Protein AF-A0A6M8VSQ0-F1 (afdb_monomer)

Secondary structure (DSSP, 8-state):
--------HHHHHHHHHHHHHHHHHHHTTSS------HHHHHHHHHHHTTTTTTGGG---------HHHHHHHHHHHHHHHHHGGGSPPPPP--------S----EEEEES-EE-SSSEEEETTEEEEETTEE-PPPTTTS-TT--PPPS-HHHHHHHHHHHTSSEEEEEEEEE-TTSPEEEEEEETTEEHHHHHHHTTS-EE-SS-----

Structure (mmCIF, N/CA/C/O backbone):
data_AF-A0A6M8VSQ0-F1
#
_entry.id   AF-A0A6M8VSQ0-F1
#
loop_
_atom_site.group_PDB
_atom_site.id
_atom_site.type_symbol
_atom_site.label_atom_id
_atom_site.label_alt_id
_atom_site.label_comp_id
_atom_site.label_asym_id
_atom_site.label_entity_id
_atom_site.label_seq_id
_atom_site.pdbx_PDB_ins_code
_atom_site.Cartn_x
_atom_site.Cartn_y
_atom_site.Cartn_z
_atom_site.occupancy
_atom_site.B_iso_or_equiv
_atom_site.auth_seq_id
_atom_site.auth_comp_id
_atom_site.auth_asym_id
_atom_site.auth_atom_id
_atom_site.pdbx_PDB_model_num
ATOM 1 N N . MET A 1 1 ? 7.710 -20.450 55.121 1.00 41.88 1 MET A N 1
ATOM 2 C CA . MET A 1 1 ? 8.881 -19.552 55.098 1.00 41.88 1 MET A CA 1
ATOM 3 C C . MET A 1 1 ? 9.594 -19.762 53.772 1.00 41.88 1 MET A C 1
ATOM 5 O O . MET A 1 1 ? 10.060 -20.875 53.568 1.00 41.88 1 MET A O 1
ATOM 9 N N . PRO A 1 2 ? 9.596 -18.787 52.850 1.00 43.00 2 PRO A N 1
ATOM 10 C CA . PRO A 1 2 ? 10.487 -18.813 51.696 1.00 43.00 2 PRO A CA 1
ATOM 11 C C . PRO A 1 2 ? 11.688 -17.867 51.866 1.00 43.00 2 PRO A C 1
ATOM 13 O O . PRO A 1 2 ? 11.573 -16.784 52.441 1.00 43.00 2 PRO A O 1
ATOM 16 N N . ASP A 1 3 ? 12.821 -18.344 51.355 1.00 37.81 3 ASP A N 1
ATOM 17 C CA . ASP A 1 3 ? 14.143 -17.723 51.265 1.00 37.81 3 ASP A CA 1
ATOM 18 C C . ASP A 1 3 ? 14.141 -16.333 50.606 1.00 37.81 3 ASP A C 1
ATOM 20 O O . ASP A 1 3 ? 13.570 -16.132 49.535 1.00 37.81 3 ASP A O 1
ATOM 24 N N . PHE A 1 4 ? 14.857 -15.388 51.221 1.00 46.47 4 PHE A N 1
ATOM 25 C CA . PHE A 1 4 ? 15.062 -14.012 50.754 1.00 46.47 4 PHE A CA 1
ATOM 26 C C . PHE A 1 4 ? 16.534 -13.809 50.351 1.00 46.47 4 PHE A C 1
ATOM 28 O O . PHE A 1 4 ? 17.286 -13.104 51.018 1.00 46.47 4 PHE A O 1
ATOM 35 N N . THR A 1 5 ? 16.990 -14.447 49.271 1.00 53.78 5 THR A N 1
ATOM 36 C CA . THR A 1 5 ? 18.359 -14.242 48.750 1.00 53.78 5 THR A CA 1
ATOM 37 C C . THR A 1 5 ? 18.423 -14.182 47.223 1.00 53.78 5 THR A C 1
ATOM 39 O O . THR A 1 5 ? 19.272 -14.800 46.594 1.00 53.78 5 THR A O 1
ATOM 42 N N . VAL A 1 6 ? 17.570 -13.366 46.598 1.00 46.72 6 VAL A N 1
ATOM 43 C CA . VAL A 1 6 ? 17.808 -12.879 45.226 1.00 46.72 6 VAL A CA 1
ATOM 44 C C . VAL A 1 6 ? 17.453 -11.395 45.167 1.00 46.72 6 VAL A C 1
ATOM 46 O O . VAL A 1 6 ? 16.401 -11.002 44.675 1.00 46.72 6 VAL A O 1
ATOM 49 N N . PHE A 1 7 ? 18.318 -10.555 45.741 1.00 43.62 7 PHE A N 1
ATOM 50 C CA . PHE A 1 7 ? 18.263 -9.112 45.512 1.00 43.62 7 PHE A CA 1
ATOM 51 C C . PHE A 1 7 ? 19.014 -8.791 44.215 1.00 43.62 7 PHE A C 1
ATOM 53 O O . PHE A 1 7 ? 20.175 -9.154 44.020 1.00 43.62 7 PHE A O 1
ATOM 60 N N . ASP A 1 8 ? 18.271 -8.170 43.314 1.00 50.16 8 ASP A N 1
ATOM 61 C CA . ASP A 1 8 ? 18.501 -8.042 41.886 1.00 50.16 8 ASP A CA 1
ATOM 62 C C . ASP A 1 8 ? 19.695 -7.127 41.534 1.00 50.16 8 ASP A C 1
ATOM 64 O O . ASP A 1 8 ? 19.748 -5.954 41.918 1.00 50.16 8 ASP A O 1
ATOM 68 N N . LYS A 1 9 ? 20.647 -7.648 40.742 1.00 52.22 9 LYS A N 1
ATOM 69 C CA . LYS A 1 9 ? 21.784 -6.895 40.167 1.00 52.22 9 LYS A CA 1
ATOM 70 C C . LYS A 1 9 ? 21.331 -5.766 39.227 1.00 52.22 9 LYS A C 1
ATOM 72 O O . LYS A 1 9 ? 22.137 -4.898 38.894 1.00 52.22 9 LYS A O 1
ATOM 77 N N . THR A 1 10 ? 20.060 -5.736 38.835 1.00 51.78 10 THR A N 1
ATOM 78 C CA . THR A 1 10 ? 19.487 -4.733 37.930 1.00 51.78 10 THR A CA 1
ATOM 79 C C . THR A 1 10 ? 19.370 -3.351 38.586 1.00 51.78 10 THR A C 1
ATOM 81 O O . THR A 1 10 ? 19.655 -2.345 37.939 1.00 51.78 10 THR A O 1
ATOM 84 N N . ILE A 1 11 ? 19.082 -3.267 39.893 1.00 53.75 11 ILE A N 1
ATOM 85 C CA . ILE A 1 11 ? 18.889 -1.979 40.595 1.00 53.75 11 ILE A CA 1
ATOM 86 C C . ILE A 1 11 ? 20.192 -1.159 40.647 1.00 53.75 11 ILE A C 1
ATOM 88 O O . ILE A 1 11 ? 20.174 0.051 40.412 1.00 53.75 11 ILE A O 1
ATOM 92 N N . LEU A 1 12 ? 21.336 -1.818 40.857 1.00 52.00 12 LEU A N 1
ATOM 93 C CA . LEU A 1 12 ? 22.659 -1.177 40.890 1.00 52.00 12 LEU A CA 1
ATOM 94 C C . LEU A 1 12 ? 23.100 -0.622 39.522 1.00 52.00 12 LEU A C 1
ATOM 96 O O . LEU A 1 12 ? 23.764 0.414 39.473 1.00 52.00 12 LEU A O 1
ATOM 100 N N . VAL A 1 13 ? 22.693 -1.247 38.411 1.00 54.53 13 VAL A N 1
ATOM 101 C CA . VAL A 1 13 ? 23.024 -0.777 37.051 1.00 54.53 13 VAL A CA 1
ATOM 102 C C . VAL A 1 13 ? 22.245 0.495 36.693 1.00 54.53 13 VAL A C 1
ATOM 104 O O . VAL A 1 13 ? 22.798 1.413 36.084 1.00 54.53 13 VAL A O 1
ATOM 107 N N . THR A 1 14 ? 20.991 0.613 37.135 1.00 52.12 14 THR A N 1
ATOM 108 C CA . THR A 1 14 ? 20.162 1.808 36.888 1.00 52.12 14 THR A CA 1
ATOM 109 C C . THR A 1 14 ? 20.676 3.056 37.613 1.00 52.12 14 THR A C 1
ATOM 111 O O . THR A 1 14 ? 20.699 4.138 37.025 1.00 52.12 14 THR A O 1
ATOM 114 N N . ILE A 1 15 ? 21.149 2.921 38.859 1.00 53.53 15 ILE A N 1
ATOM 115 C CA . ILE A 1 15 ? 21.669 4.058 39.644 1.00 53.53 15 ILE A CA 1
ATOM 116 C C . ILE A 1 15 ? 22.999 4.568 39.058 1.00 53.53 15 ILE A C 1
ATOM 118 O O . ILE A 1 15 ? 23.227 5.777 39.004 1.00 53.53 15 ILE A O 1
ATOM 122 N N . ALA A 1 16 ? 23.847 3.675 38.533 1.00 52.66 16 ALA A N 1
ATOM 123 C CA . ALA A 1 16 ? 25.109 4.054 37.894 1.00 52.66 16 ALA A CA 1
ATOM 124 C C . ALA A 1 16 ? 24.916 4.809 36.559 1.00 52.66 16 ALA A C 1
ATOM 126 O O . ALA A 1 16 ? 25.698 5.705 36.237 1.00 52.66 16 ALA A O 1
ATOM 127 N N . SER A 1 17 ? 23.859 4.504 35.795 1.00 54.47 17 SER A N 1
ATOM 128 C CA . SER A 1 17 ? 23.599 5.151 34.497 1.00 54.47 17 SER A CA 1
ATOM 129 C C . SER A 1 17 ? 23.081 6.593 34.636 1.00 54.47 17 SER A C 1
ATOM 131 O O . SER A 1 17 ? 23.438 7.470 33.846 1.00 54.47 17 SER A O 1
ATOM 133 N N . ALA A 1 18 ? 22.315 6.885 35.694 1.00 49.72 18 ALA A N 1
ATOM 134 C CA . ALA A 1 18 ? 21.787 8.228 35.949 1.00 49.72 18 ALA A CA 1
ATOM 135 C C . ALA A 1 18 ? 22.881 9.255 36.318 1.00 49.72 18 ALA A C 1
ATOM 137 O O . ALA A 1 18 ? 22.786 10.424 35.941 1.00 49.72 18 ALA A O 1
ATOM 138 N N . ALA A 1 19 ? 23.956 8.826 36.990 1.00 50.97 19 ALA A N 1
ATOM 139 C CA . ALA A 1 19 ? 25.076 9.700 37.354 1.00 50.97 19 ALA A CA 1
ATOM 140 C C . ALA A 1 19 ? 25.949 10.099 36.144 1.00 50.97 19 ALA A C 1
ATOM 142 O O . ALA A 1 19 ? 26.446 11.226 36.082 1.00 50.97 19 ALA A O 1
ATOM 143 N N . ALA A 1 20 ? 26.094 9.217 35.147 1.00 52.31 20 ALA A N 1
ATOM 144 C CA . ALA A 1 20 ? 26.877 9.493 33.939 1.00 52.31 20 ALA A CA 1
ATOM 145 C C . ALA A 1 20 ? 26.191 10.513 33.008 1.00 52.31 20 ALA A C 1
ATOM 147 O O . ALA A 1 20 ? 26.857 11.370 32.425 1.00 52.31 20 ALA A O 1
ATOM 148 N N . ALA A 1 21 ? 24.857 10.484 32.918 1.00 53.22 21 ALA A N 1
ATOM 149 C CA . ALA A 1 21 ? 24.095 11.440 32.114 1.00 53.22 21 ALA A CA 1
ATOM 150 C C . ALA A 1 21 ? 24.149 12.873 32.685 1.00 53.22 21 ALA A C 1
ATOM 152 O O . ALA A 1 21 ? 24.174 13.841 31.924 1.00 53.22 21 ALA A O 1
ATOM 153 N N . PHE A 1 22 ? 24.237 13.024 34.013 1.00 51.16 22 PHE A N 1
ATOM 154 C CA . PHE A 1 22 ? 24.270 14.337 34.669 1.00 51.16 22 PHE A CA 1
ATOM 155 C C . PHE A 1 22 ? 25.606 15.082 34.472 1.00 51.16 22 PHE A C 1
ATOM 157 O O . PHE A 1 22 ? 25.632 16.311 34.422 1.00 51.16 22 PHE A O 1
ATOM 164 N N . LEU A 1 23 ? 26.714 14.357 34.275 1.00 53.12 23 LEU A N 1
ATOM 165 C CA . LEU A 1 23 ? 28.032 14.950 34.004 1.00 53.12 23 LEU A CA 1
ATOM 166 C C . LEU A 1 23 ? 28.213 15.381 32.538 1.00 53.12 23 LEU A C 1
ATOM 168 O O . LEU A 1 23 ? 28.915 16.356 32.268 1.00 53.12 23 LEU A O 1
ATOM 172 N N . ILE A 1 24 ? 27.533 14.733 31.587 1.00 54.59 24 ILE A N 1
ATOM 173 C CA . ILE A 1 24 ? 27.589 15.105 30.160 1.00 54.59 24 ILE A CA 1
ATOM 174 C C . ILE A 1 24 ? 26.841 16.426 29.903 1.00 54.59 24 ILE A C 1
ATOM 176 O O . ILE A 1 24 ? 27.297 17.250 29.111 1.00 54.59 24 ILE A O 1
ATOM 180 N N . VAL A 1 25 ? 25.749 16.691 30.631 1.00 53.72 25 VAL A N 1
ATOM 181 C CA . VAL A 1 25 ? 24.977 17.945 30.505 1.00 53.72 25 VAL A CA 1
ATOM 182 C C . VAL A 1 25 ? 25.764 19.170 31.000 1.00 53.72 25 VAL A C 1
ATOM 184 O O . VAL A 1 25 ? 25.558 20.271 30.493 1.00 53.72 25 VAL A O 1
ATOM 187 N N . LEU A 1 26 ? 26.720 18.994 31.919 1.00 51.34 26 LEU A N 1
ATOM 188 C CA . LEU A 1 26 ? 27.601 20.074 32.385 1.00 51.34 26 LEU A CA 1
ATOM 189 C C . LEU A 1 26 ? 28.901 20.211 31.560 1.00 51.34 26 LEU A C 1
ATOM 191 O O . LEU A 1 26 ? 29.511 21.278 31.572 1.00 51.34 26 LEU A O 1
ATOM 195 N N . GLY A 1 27 ? 29.323 19.173 30.824 1.00 51.66 27 GLY A N 1
ATOM 196 C CA . GLY A 1 27 ? 30.655 19.095 30.199 1.00 51.66 27 GLY A CA 1
ATOM 197 C C . GLY A 1 27 ? 30.771 19.454 28.708 1.00 51.66 27 GLY A C 1
ATOM 198 O O . GLY A 1 27 ? 31.880 19.692 28.238 1.00 51.66 27 GLY A O 1
ATOM 199 N N . VAL A 1 28 ? 29.680 19.526 27.936 1.00 49.88 28 VAL A N 1
ATOM 200 C CA . VAL A 1 28 ? 29.755 19.689 26.457 1.00 49.88 28 VAL A CA 1
ATOM 201 C C . VAL A 1 28 ? 29.764 21.164 25.995 1.00 49.88 28 VAL A C 1
ATOM 203 O O . VAL A 1 28 ? 29.827 21.469 24.808 1.00 49.88 28 VAL A O 1
ATOM 206 N N . GLY A 1 29 ? 29.795 22.125 26.920 1.00 43.44 29 GLY A N 1
ATOM 207 C CA . GLY A 1 29 ? 29.777 23.560 26.598 1.00 43.44 29 GLY A CA 1
ATOM 208 C C . GLY A 1 29 ? 31.076 24.159 26.033 1.00 43.44 29 GLY A C 1
ATOM 209 O O . GLY A 1 29 ? 31.102 25.360 25.766 1.00 43.44 29 GLY A O 1
ATOM 210 N N . LEU A 1 30 ? 32.158 23.388 25.866 1.00 47.88 30 LEU A N 1
ATOM 211 C CA . LEU A 1 30 ? 33.483 23.964 25.618 1.00 47.88 30 LEU A CA 1
ATOM 212 C C . LEU A 1 30 ? 34.307 23.264 24.533 1.00 47.88 30 LEU A C 1
ATOM 214 O O . LEU A 1 30 ? 35.468 22.959 24.772 1.00 47.88 30 LEU A O 1
ATOM 218 N N . THR A 1 31 ? 33.792 23.054 23.316 1.00 42.41 31 THR A N 1
ATOM 219 C CA . THR A 1 31 ? 34.689 23.030 22.140 1.00 42.41 31 THR A CA 1
ATOM 220 C C . THR A 1 31 ? 33.964 23.259 20.806 1.00 42.41 31 THR A C 1
ATOM 222 O O . THR A 1 31 ? 32.988 22.593 20.488 1.00 42.41 31 THR A O 1
ATOM 225 N N . LEU A 1 32 ? 34.548 24.146 19.987 1.00 42.66 32 LEU A N 1
ATOM 226 C CA . LEU A 1 32 ? 34.392 24.282 18.526 1.00 42.66 32 LEU A CA 1
ATOM 227 C C . LEU A 1 32 ? 33.244 25.154 17.973 1.00 42.66 32 LEU A C 1
ATOM 229 O O . LEU A 1 32 ? 32.435 24.715 17.158 1.00 42.66 32 LEU A O 1
ATOM 233 N N . VAL A 1 33 ? 33.289 26.461 18.261 1.00 44.62 33 VAL A N 1
ATOM 234 C CA . VAL A 1 33 ? 32.737 27.478 17.342 1.00 44.62 33 VAL A CA 1
ATOM 235 C C . VAL A 1 33 ? 33.798 27.822 16.295 1.00 44.62 33 VAL A C 1
ATOM 237 O O . VAL A 1 33 ? 34.833 28.415 16.597 1.00 44.62 33 VAL A O 1
ATOM 240 N N . LYS A 1 34 ? 33.529 27.411 15.051 1.00 49.31 34 LYS A N 1
ATOM 241 C CA . LYS A 1 34 ? 34.319 27.720 13.855 1.00 49.31 34 LYS A CA 1
ATOM 242 C C . LYS A 1 34 ? 34.373 29.232 13.589 1.00 49.31 34 LYS A C 1
ATOM 244 O O . LYS A 1 34 ? 33.396 29.961 13.737 1.00 49.31 34 LYS A O 1
ATOM 249 N N . ASN A 1 35 ? 35.558 29.648 13.159 1.00 51.56 35 ASN A N 1
ATOM 250 C CA . ASN A 1 35 ? 36.016 30.987 12.804 1.00 51.56 35 ASN A CA 1
ATOM 251 C C . ASN A 1 35 ? 35.081 31.701 11.797 1.00 51.56 35 ASN A C 1
ATOM 253 O O . ASN A 1 35 ? 35.061 31.349 10.619 1.00 51.56 35 ASN A O 1
ATOM 257 N N . LYS A 1 36 ? 34.319 32.709 12.248 1.00 53.12 36 LYS A N 1
ATOM 258 C CA . LYS A 1 36 ? 33.548 33.628 11.388 1.00 53.12 36 LYS A CA 1
ATOM 259 C C . LYS A 1 36 ? 34.195 35.014 11.431 1.00 53.12 36 LYS A C 1
ATOM 261 O O . LYS A 1 36 ? 34.500 35.527 12.508 1.00 53.12 36 LYS A O 1
ATOM 266 N N . SER A 1 37 ? 34.441 35.606 10.264 1.00 53.00 37 SER A N 1
ATOM 267 C CA . SER A 1 37 ? 35.209 36.847 10.108 1.00 53.00 37 SER A CA 1
ATOM 268 C C . SER A 1 37 ? 34.602 38.023 10.897 1.00 53.00 37 SER A C 1
ATOM 270 O O . SER A 1 37 ? 33.392 38.263 10.906 1.00 53.00 37 SER A O 1
ATOM 272 N N . ARG A 1 38 ? 35.473 38.783 11.582 1.00 57.72 38 ARG A N 1
ATOM 273 C CA . ARG A 1 38 ? 35.140 39.899 12.500 1.00 57.72 38 ARG A CA 1
ATOM 274 C C . ARG A 1 38 ? 34.268 41.007 11.887 1.00 57.72 38 ARG A C 1
ATOM 276 O O . ARG A 1 38 ? 33.702 41.809 12.631 1.00 57.72 38 ARG A O 1
ATOM 283 N N . THR A 1 39 ? 34.179 41.091 10.565 1.00 52.75 39 THR A N 1
ATOM 284 C CA . THR A 1 39 ? 33.488 42.165 9.843 1.00 52.75 39 THR A CA 1
ATOM 285 C C . THR A 1 39 ? 31.980 41.934 9.718 1.00 52.75 39 THR A C 1
ATOM 287 O O . THR A 1 39 ? 31.221 42.895 9.837 1.00 52.75 39 THR A O 1
ATOM 290 N N . GLU A 1 40 ? 31.506 40.690 9.602 1.00 54.53 40 GLU A N 1
ATOM 291 C CA . GLU A 1 40 ? 30.063 40.400 9.508 1.00 54.53 40 GLU A CA 1
ATOM 292 C C . GLU A 1 40 ? 29.338 40.481 10.861 1.00 54.53 40 GLU A C 1
ATOM 294 O O . GLU A 1 40 ? 28.198 40.946 10.939 1.00 54.53 40 GLU A O 1
ATOM 299 N N . LEU A 1 41 ? 30.022 40.129 11.955 1.00 55.66 41 LEU A N 1
ATOM 300 C CA . LEU A 1 41 ? 29.480 40.216 13.319 1.00 55.66 41 LEU A CA 1
ATOM 301 C C . LEU A 1 41 ? 29.121 41.652 13.735 1.00 55.66 41 LEU A C 1
ATOM 303 O O . LEU A 1 41 ? 28.192 41.855 14.520 1.00 55.66 41 LEU A O 1
ATOM 307 N N . LYS A 1 42 ? 29.812 42.669 13.201 1.00 52.62 42 LYS A N 1
ATOM 308 C CA . LYS A 1 42 ? 29.529 44.071 13.550 1.00 52.62 42 LYS A CA 1
ATOM 309 C C . LYS A 1 42 ? 28.248 44.608 12.902 1.00 52.62 42 LYS A C 1
ATOM 311 O O . LYS A 1 42 ? 27.601 45.456 13.509 1.00 52.62 42 LYS A O 1
ATOM 316 N N . ARG A 1 43 ? 27.837 44.102 11.730 1.00 51.84 43 ARG A N 1
ATOM 317 C CA . ARG A 1 43 ? 26.613 44.557 11.035 1.00 51.84 43 ARG A CA 1
ATOM 318 C C . ARG A 1 43 ? 25.323 43.952 11.600 1.00 51.84 43 ARG A C 1
ATOM 320 O O . ARG A 1 43 ? 24.298 44.623 11.579 1.00 51.84 43 ARG A O 1
ATOM 327 N N . GLN A 1 44 ? 25.355 42.732 12.142 1.00 52.28 44 GLN A N 1
ATOM 328 C CA . GLN A 1 44 ? 24.172 42.120 12.774 1.00 52.28 44 GLN A CA 1
ATOM 329 C C . GLN A 1 44 ? 23.921 42.618 14.208 1.00 52.28 44 GLN A C 1
ATOM 331 O O . GLN A 1 44 ? 22.768 42.718 14.631 1.00 52.28 44 GLN A O 1
ATOM 336 N N . LYS A 1 45 ? 24.971 43.006 14.947 1.00 46.25 45 LYS A N 1
ATOM 337 C CA . LYS A 1 45 ? 24.851 43.460 16.345 1.00 46.25 45 LYS A CA 1
ATOM 338 C C . LYS A 1 45 ? 24.080 44.779 16.506 1.00 46.25 45 LYS A C 1
ATOM 340 O O . LYS A 1 45 ? 23.484 45.007 17.554 1.00 46.25 45 LYS A O 1
ATOM 345 N N . THR A 1 46 ? 24.039 45.632 15.483 1.00 52.97 46 THR A N 1
ATOM 346 C CA . THR A 1 46 ? 23.334 46.925 15.541 1.00 52.97 46 THR A CA 1
ATOM 347 C C . THR A 1 46 ? 21.839 46.835 15.226 1.00 52.97 46 THR A C 1
ATOM 349 O O . THR A 1 46 ? 21.100 47.730 15.628 1.00 52.97 46 THR A O 1
ATOM 352 N N . ARG A 1 47 ? 21.365 45.761 14.573 1.00 49.88 47 ARG A N 1
ATOM 353 C CA . ARG A 1 47 ? 19.945 45.603 14.198 1.00 49.88 47 ARG A CA 1
ATOM 354 C C . ARG A 1 47 ? 19.108 44.845 15.236 1.00 49.88 47 ARG A C 1
ATOM 356 O O . ARG A 1 47 ? 17.954 45.194 15.426 1.00 49.88 47 ARG A O 1
ATOM 363 N N . GLY A 1 48 ? 19.694 43.891 15.965 1.00 44.50 48 GLY A N 1
ATOM 364 C CA . GLY A 1 48 ? 18.977 43.105 16.985 1.00 44.50 48 GLY A CA 1
ATOM 365 C C . GLY A 1 48 ? 18.965 43.701 18.401 1.00 44.50 48 GLY A C 1
ATOM 366 O O . GLY A 1 48 ? 18.242 43.219 19.262 1.00 44.50 48 GLY A O 1
ATOM 367 N N . GLY A 1 49 ? 19.759 44.740 18.690 1.00 46.97 49 GLY A N 1
ATOM 368 C CA . GLY A 1 49 ? 19.964 45.223 20.067 1.00 46.97 49 GLY A CA 1
ATOM 369 C C . GLY A 1 49 ? 18.818 46.041 20.680 1.00 46.97 49 GLY A C 1
ATOM 370 O O . GLY A 1 49 ? 18.760 46.166 21.901 1.00 46.97 49 GLY A O 1
ATOM 371 N N . LYS A 1 50 ? 17.909 46.600 19.869 1.00 47.03 50 LYS A N 1
ATOM 372 C CA . LYS A 1 50 ? 16.807 47.451 20.366 1.00 47.03 50 LYS A CA 1
ATOM 373 C C . LYS A 1 50 ? 15.517 46.678 20.661 1.00 47.03 50 LYS A C 1
ATOM 375 O O . LYS A 1 50 ? 14.731 47.123 21.486 1.00 47.03 50 LYS A O 1
ATOM 380 N N . GLU A 1 51 ? 15.326 45.509 20.053 1.00 49.25 51 GLU A N 1
ATOM 381 C CA . GLU A 1 51 ? 14.082 44.732 20.171 1.00 49.25 51 GLU A CA 1
ATOM 382 C C . GLU A 1 51 ? 14.028 43.899 21.467 1.00 49.25 51 GLU A C 1
ATOM 384 O O . GLU A 1 51 ? 12.987 43.784 22.110 1.00 49.25 51 GLU A O 1
ATOM 389 N N . TRP A 1 52 ? 15.185 43.424 21.945 1.00 38.59 52 TRP A N 1
ATOM 390 C CA . TRP A 1 52 ? 15.293 42.619 23.171 1.00 38.59 52 TRP A CA 1
ATOM 391 C C . TRP A 1 52 ? 15.192 43.409 24.485 1.00 38.59 52 TRP A C 1
ATOM 393 O O . TRP A 1 52 ? 15.027 42.809 25.548 1.00 38.59 52 TRP A O 1
ATOM 403 N N . GLN A 1 53 ? 15.277 44.742 24.447 1.00 53.38 53 GLN A N 1
ATOM 404 C CA . GLN A 1 53 ? 15.167 45.575 25.654 1.00 53.38 53 GLN A CA 1
ATOM 405 C C . GLN A 1 53 ? 13.713 45.656 26.158 1.00 53.38 53 GLN A C 1
ATOM 407 O O . GLN A 1 53 ? 13.486 45.663 27.366 1.00 53.38 53 GLN A O 1
ATOM 412 N N . ASN A 1 54 ? 12.720 45.601 25.262 1.00 50.06 54 ASN A N 1
ATOM 413 C CA . ASN A 1 54 ? 11.304 45.720 25.635 1.00 50.06 54 ASN A CA 1
ATOM 414 C C . ASN A 1 54 ? 10.680 44.399 26.123 1.00 50.06 54 ASN A C 1
ATOM 416 O O . ASN A 1 54 ? 9.698 44.413 26.862 1.00 50.06 54 ASN A O 1
ATOM 420 N N . ALA A 1 55 ? 11.269 43.249 25.778 1.00 50.00 55 ALA A N 1
ATOM 421 C CA . ALA A 1 55 ? 10.758 41.936 26.184 1.00 50.00 55 ALA A CA 1
ATOM 422 C C . ALA A 1 55 ? 11.156 41.529 27.620 1.00 50.00 55 ALA A C 1
ATOM 424 O O . ALA A 1 55 ? 10.576 40.607 28.191 1.00 50.00 55 ALA A O 1
ATOM 425 N N . ARG A 1 56 ? 12.120 42.222 28.244 1.00 45.03 56 ARG A N 1
ATOM 426 C CA . ARG A 1 56 ? 12.621 41.895 29.592 1.00 45.03 56 ARG A CA 1
ATOM 427 C C . ARG A 1 56 ? 11.819 42.497 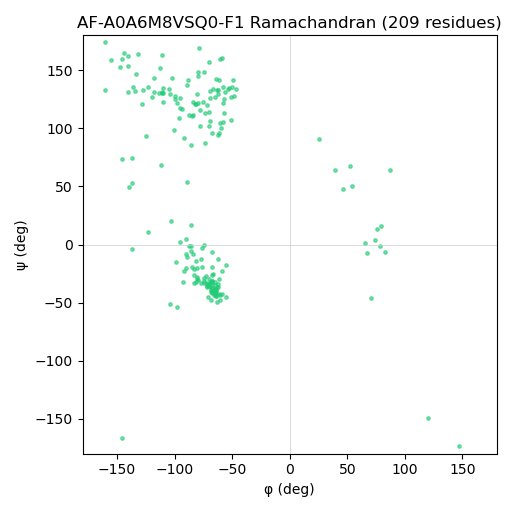30.749 1.00 45.03 56 ARG A C 1
ATOM 429 O O . ARG A 1 56 ? 12.095 42.165 31.897 1.00 45.03 56 ARG A O 1
ATOM 436 N N . GLN A 1 57 ? 10.820 43.339 30.487 1.00 51.03 57 GLN A N 1
ATOM 437 C CA . GLN A 1 57 ? 10.112 44.074 31.546 1.00 51.03 57 GLN A CA 1
ATOM 438 C C . GLN A 1 57 ? 8.910 43.355 32.187 1.00 51.03 57 GLN A C 1
ATOM 440 O O . GLN A 1 57 ? 8.317 43.909 33.109 1.00 51.03 57 GLN A O 1
ATOM 445 N N . LYS A 1 58 ? 8.534 42.135 31.768 1.00 49.88 58 LYS A N 1
ATOM 446 C CA . LYS A 1 58 ? 7.291 41.491 32.257 1.00 49.88 58 LYS A CA 1
ATOM 447 C C . LYS A 1 58 ? 7.416 40.121 32.928 1.00 49.88 58 LYS A C 1
ATOM 449 O O . LYS A 1 58 ? 6.390 39.529 33.247 1.00 49.88 58 LYS A O 1
ATOM 454 N N . ILE A 1 59 ? 8.616 39.643 33.258 1.00 50.84 59 ILE A N 1
ATOM 455 C CA . ILE A 1 59 ? 8.746 38.488 34.161 1.00 50.84 59 ILE A CA 1
ATOM 456 C C . ILE A 1 59 ? 8.878 39.025 35.587 1.00 50.84 59 ILE A C 1
ATOM 458 O O . ILE A 1 59 ? 9.971 39.338 36.055 1.00 50.84 59 ILE A O 1
ATOM 462 N N . ARG A 1 60 ? 7.742 39.161 36.284 1.00 52.66 60 ARG A N 1
ATOM 463 C CA . ARG A 1 60 ? 7.738 39.288 37.747 1.00 52.66 60 ARG A CA 1
ATOM 464 C C . ARG A 1 60 ? 8.324 37.995 38.308 1.00 52.66 60 ARG A C 1
ATOM 466 O O . ARG A 1 60 ? 7.609 37.015 38.479 1.00 52.66 60 ARG A O 1
ATOM 473 N N . PHE A 1 61 ? 9.626 37.987 38.579 1.00 48.06 61 PHE A N 1
ATOM 474 C CA . PHE A 1 61 ? 10.226 36.966 39.426 1.00 48.06 61 PHE A CA 1
ATOM 475 C C . PHE A 1 61 ? 9.497 37.013 40.768 1.00 48.06 61 PHE A C 1
ATOM 477 O O . PHE A 1 61 ? 9.569 38.016 41.485 1.00 48.06 61 PHE A O 1
ATOM 484 N N . PHE A 1 62 ? 8.755 35.953 41.082 1.00 50.19 62 PHE A N 1
ATOM 485 C CA . PHE A 1 62 ? 8.190 35.751 42.407 1.00 50.19 62 PHE A CA 1
ATOM 486 C C . PHE A 1 62 ? 9.379 35.645 43.368 1.00 50.19 62 PHE A C 1
ATOM 488 O O . PHE A 1 62 ? 10.040 34.615 43.472 1.00 50.19 62 PHE A O 1
ATOM 495 N N . ARG A 1 63 ? 9.737 36.764 44.004 1.00 58.94 63 ARG A N 1
ATOM 496 C CA . ARG A 1 63 ? 10.716 36.781 45.089 1.00 58.94 63 ARG A CA 1
ATOM 497 C C . ARG A 1 63 ? 10.073 36.038 46.251 1.00 58.94 63 ARG A C 1
ATOM 499 O O . ARG A 1 63 ? 9.300 36.636 46.994 1.00 58.94 63 ARG A O 1
ATOM 506 N N . PHE A 1 64 ? 10.373 34.751 46.393 1.00 55.62 64 PHE A N 1
ATOM 507 C CA . PHE A 1 64 ? 10.077 34.004 47.610 1.00 55.62 64 PHE A CA 1
ATOM 508 C C . PHE A 1 64 ? 10.832 34.676 48.758 1.00 55.62 64 PHE A C 1
ATOM 510 O O . PHE A 1 64 ? 12.058 34.631 48.821 1.00 55.62 64 PHE A O 1
ATOM 517 N N . LYS A 1 65 ? 10.106 35.415 49.603 1.00 64.06 65 LYS A N 1
ATOM 518 C CA . LYS A 1 65 ? 10.709 36.265 50.641 1.00 64.06 65 LYS A CA 1
ATOM 519 C C . LYS A 1 65 ? 11.122 35.486 51.891 1.00 64.06 65 LYS A C 1
ATOM 521 O O . LYS A 1 65 ? 11.980 35.969 52.615 1.00 64.06 65 LYS A O 1
ATOM 526 N N . ASN A 1 66 ? 10.566 34.293 52.121 1.00 64.19 66 ASN A N 1
ATOM 527 C CA . ASN A 1 66 ? 10.741 33.553 53.371 1.00 64.19 66 ASN A CA 1
ATOM 528 C C . ASN A 1 66 ? 11.061 32.074 53.102 1.00 64.19 66 ASN A C 1
ATOM 530 O O . ASN A 1 66 ?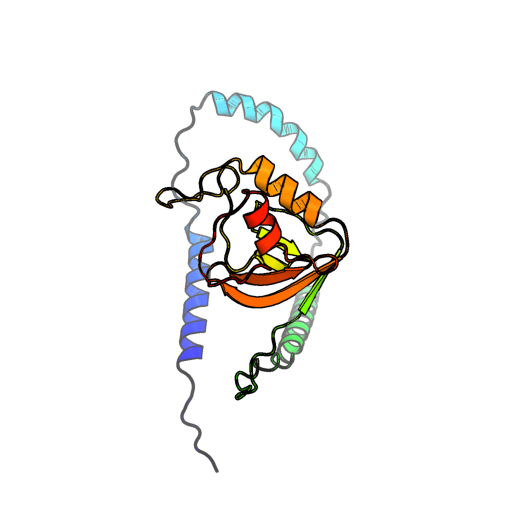 10.340 31.410 52.360 1.00 64.19 66 ASN A O 1
ATOM 534 N N . ALA A 1 67 ? 12.089 31.534 53.768 1.00 68.12 67 ALA A N 1
ATOM 535 C CA . ALA A 1 67 ? 12.499 30.126 53.658 1.00 68.12 67 ALA A CA 1
ATOM 536 C C . ALA A 1 67 ? 11.389 29.123 54.045 1.00 68.12 67 ALA A C 1
ATOM 538 O O . ALA A 1 67 ? 11.385 27.989 53.575 1.00 68.12 67 ALA A O 1
ATOM 539 N N . ARG A 1 68 ? 10.410 29.557 54.853 1.00 75.62 68 ARG A N 1
ATOM 540 C CA . ARG A 1 68 ? 9.231 28.759 55.230 1.00 75.62 68 ARG A CA 1
ATOM 541 C C . ARG A 1 68 ? 8.327 28.418 54.039 1.00 75.62 68 ARG A C 1
ATOM 543 O O . ARG A 1 68 ? 7.869 27.288 53.950 1.00 75.62 68 ARG A O 1
ATOM 550 N N . GLU A 1 69 ? 8.138 29.345 53.101 1.00 73.00 69 GLU A N 1
ATOM 551 C CA . GLU A 1 69 ? 7.319 29.118 51.895 1.00 73.00 69 GLU A CA 1
ATOM 552 C C . GLU A 1 69 ? 7.966 28.088 50.964 1.00 73.00 69 GLU A C 1
ATOM 554 O O . GLU A 1 69 ? 7.301 27.232 50.389 1.00 73.00 69 GLU A O 1
ATOM 559 N N . ILE A 1 70 ? 9.297 28.130 50.869 1.00 73.69 70 ILE A N 1
ATOM 560 C CA . ILE A 1 70 ? 10.076 27.183 50.070 1.00 73.69 70 ILE A CA 1
ATOM 561 C C . ILE A 1 70 ? 9.928 25.766 50.643 1.00 73.69 70 ILE A C 1
ATOM 563 O O . ILE A 1 70 ? 9.664 24.830 49.893 1.00 73.69 70 ILE A O 1
ATOM 567 N N . LEU A 1 71 ? 10.019 25.610 51.968 1.00 78.25 71 LEU A N 1
ATOM 568 C CA . LEU A 1 71 ? 9.857 24.311 52.631 1.00 78.25 71 LEU A CA 1
ATOM 569 C C . LEU A 1 71 ? 8.451 23.718 52.454 1.00 78.25 71 LEU A C 1
ATOM 571 O O . LEU A 1 71 ? 8.336 22.509 52.268 1.00 78.25 71 LEU A O 1
ATOM 575 N N . ILE A 1 72 ? 7.403 24.548 52.456 1.00 85.38 72 ILE A N 1
ATOM 576 C CA . ILE A 1 72 ? 6.021 24.102 52.209 1.00 85.38 72 ILE A CA 1
ATOM 577 C C . ILE A 1 72 ? 5.848 23.628 50.759 1.00 85.38 72 ILE A C 1
ATOM 579 O O . ILE A 1 72 ? 5.230 22.597 50.506 1.00 85.38 72 ILE A O 1
ATOM 583 N N . ILE A 1 73 ? 6.421 24.341 49.788 1.00 83.56 73 ILE A N 1
ATOM 584 C CA . ILE A 1 73 ? 6.341 23.937 48.378 1.00 83.56 73 ILE A CA 1
ATOM 585 C C . ILE A 1 73 ? 7.097 22.624 48.147 1.00 83.56 73 ILE A C 1
ATOM 587 O O . ILE A 1 73 ? 6.576 21.726 47.486 1.00 83.56 73 ILE A O 1
ATOM 591 N N . PHE A 1 74 ? 8.295 22.473 48.720 1.00 82.75 74 PHE A N 1
ATOM 592 C CA . PHE A 1 74 ? 9.054 21.226 48.609 1.00 82.75 74 PHE A CA 1
ATOM 593 C C . PHE A 1 74 ? 8.357 20.048 49.299 1.00 82.75 74 PHE A C 1
ATOM 595 O O . PHE A 1 74 ? 8.370 18.950 48.745 1.00 82.75 74 PHE A O 1
ATOM 602 N N . SER A 1 75 ? 7.711 20.250 50.453 1.00 84.69 75 SER A N 1
ATOM 603 C CA . SER A 1 75 ? 6.970 19.177 51.128 1.00 84.69 75 SER A CA 1
ATOM 604 C C . SER A 1 75 ? 5.724 18.748 50.346 1.00 84.69 75 SER A C 1
ATOM 606 O O . SER A 1 75 ? 5.471 17.551 50.220 1.00 84.69 75 SER A O 1
ATOM 608 N N . LEU A 1 76 ? 4.994 19.691 49.739 1.00 87.81 76 LEU A N 1
ATOM 609 C CA . LEU A 1 76 ? 3.859 19.388 48.860 1.00 87.81 76 LEU A CA 1
ATOM 610 C C . LEU A 1 76 ? 4.295 18.644 47.591 1.00 87.81 76 LEU A C 1
ATOM 612 O O . LEU A 1 76 ? 3.662 17.661 47.211 1.00 87.81 76 LEU A O 1
ATOM 616 N N . LEU A 1 77 ? 5.397 19.057 46.958 1.00 83.56 77 LEU A N 1
ATOM 617 C CA . LEU A 1 77 ? 5.946 18.352 45.795 1.00 83.56 77 LEU A CA 1
ATOM 618 C C . LEU A 1 77 ? 6.430 16.939 46.151 1.00 83.56 77 LEU A C 1
ATOM 620 O O . LEU A 1 77 ? 6.203 16.012 45.375 1.00 83.56 77 LEU A O 1
ATOM 624 N N . ALA A 1 78 ? 7.038 16.753 47.326 1.00 82.25 78 ALA A N 1
ATOM 625 C CA . ALA A 1 78 ? 7.444 15.436 47.812 1.00 82.25 78 ALA A CA 1
ATOM 626 C C . ALA A 1 78 ? 6.238 14.512 48.059 1.00 82.25 78 ALA A C 1
ATOM 628 O O . ALA A 1 78 ? 6.288 13.343 47.687 1.00 82.25 78 ALA A O 1
ATOM 629 N N . LEU A 1 79 ? 5.132 15.032 48.607 1.00 82.12 79 LEU A N 1
ATOM 630 C CA . LEU A 1 79 ? 3.887 14.273 48.782 1.00 82.12 79 LEU A CA 1
ATOM 631 C C . LEU A 1 79 ? 3.250 13.874 47.442 1.00 82.12 79 LEU A C 1
ATOM 633 O O . LEU A 1 79 ? 2.804 12.738 47.290 1.00 82.12 79 LEU A O 1
ATOM 637 N N . ILE A 1 80 ? 3.253 14.770 46.451 1.00 80.12 80 ILE A N 1
ATOM 638 C CA . ILE A 1 80 ? 2.757 14.469 45.097 1.00 80.12 80 ILE A CA 1
ATOM 639 C C . ILE A 1 80 ? 3.628 13.394 44.426 1.00 80.12 80 ILE A C 1
ATOM 641 O O . ILE A 1 80 ? 3.098 12.470 43.808 1.00 80.12 80 ILE A O 1
ATOM 645 N N . ALA A 1 81 ? 4.953 13.475 44.580 1.00 74.69 81 ALA A N 1
ATOM 646 C CA . ALA A 1 81 ? 5.878 12.465 44.069 1.00 74.69 81 ALA A CA 1
ATOM 647 C C . ALA A 1 81 ? 5.697 11.099 44.759 1.00 74.69 81 ALA A C 1
ATOM 649 O O . ALA A 1 81 ? 5.800 10.068 44.099 1.00 74.69 81 ALA A O 1
ATOM 650 N N . LEU A 1 82 ? 5.363 11.079 46.054 1.00 72.19 82 LEU A N 1
ATOM 651 C CA . LEU A 1 82 ? 5.072 9.844 46.786 1.0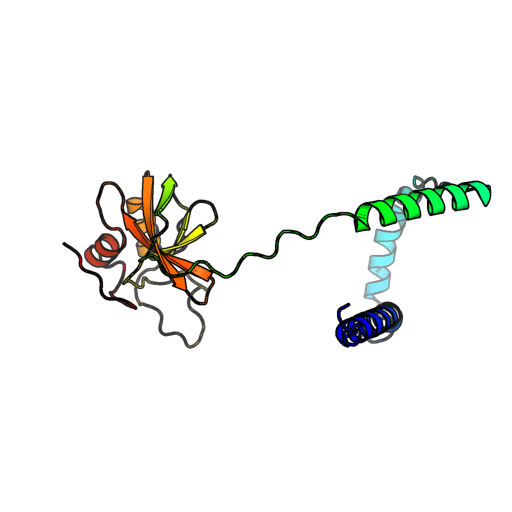0 72.19 82 LEU A CA 1
ATOM 652 C C . LEU A 1 82 ? 3.761 9.188 46.313 1.00 72.19 82 LEU A C 1
ATOM 654 O O . LEU A 1 82 ? 3.697 7.969 46.187 1.00 72.19 82 LEU A O 1
ATOM 658 N N . GLY A 1 83 ? 2.737 9.985 45.984 1.00 67.19 83 GLY A N 1
ATOM 659 C CA . GLY A 1 83 ? 1.464 9.486 45.442 1.00 67.19 83 GLY A CA 1
ATOM 660 C C . GLY A 1 83 ? 1.585 8.883 44.037 1.00 67.19 83 GLY A C 1
ATOM 661 O O . GLY A 1 83 ? 0.896 7.919 43.718 1.00 67.19 83 GLY A O 1
ATOM 662 N N . LYS A 1 84 ? 2.516 9.392 43.222 1.00 61.09 84 LYS A N 1
ATOM 663 C CA . LYS A 1 84 ? 2.860 8.852 41.893 1.00 61.09 84 LYS A CA 1
ATOM 664 C C . LYS A 1 84 ? 3.540 7.477 41.945 1.00 61.09 84 LYS A C 1
ATOM 666 O O . LYS A 1 84 ? 3.548 6.768 40.948 1.00 61.09 84 LYS A O 1
ATOM 671 N N . PHE A 1 85 ? 4.096 7.091 43.093 1.00 65.00 85 PHE A N 1
ATOM 672 C CA . PHE A 1 85 ? 4.781 5.807 43.282 1.00 65.00 85 PHE A CA 1
ATOM 673 C C . PHE A 1 85 ? 3.820 4.649 43.619 1.00 65.00 85 PHE A C 1
ATOM 675 O O . PHE A 1 85 ? 4.222 3.490 43.629 1.00 65.00 85 PHE A O 1
ATOM 682 N N . LEU A 1 86 ? 2.541 4.961 43.861 1.00 56.78 86 LEU A N 1
ATOM 683 C CA . LEU A 1 86 ? 1.449 3.998 44.044 1.00 56.78 86 LEU A CA 1
ATOM 684 C C . LEU A 1 86 ? 0.562 3.887 42.795 1.00 56.78 86 LEU A C 1
ATOM 686 O O . LEU A 1 86 ? -0.581 3.445 42.892 1.00 56.78 86 LEU A O 1
ATOM 690 N N . GLU A 1 87 ? 1.049 4.290 41.619 1.00 68.06 87 GLU A N 1
ATOM 691 C CA . GLU A 1 87 ? 0.402 3.885 40.374 1.00 68.06 87 GLU A CA 1
ATOM 692 C C . GLU A 1 87 ? 0.660 2.376 40.202 1.00 68.06 87 GLU A C 1
ATOM 694 O O . GLU A 1 87 ? 1.821 1.968 40.088 1.00 68.06 87 GLU A O 1
ATOM 699 N N . PRO A 1 88 ? -0.383 1.520 40.263 1.00 63.06 88 PRO A N 1
ATOM 700 C CA . PRO A 1 88 ? -0.211 0.096 40.031 1.00 63.06 88 PRO A CA 1
ATOM 701 C C . PRO A 1 88 ? 0.428 -0.075 38.657 1.00 63.06 88 PRO A C 1
ATOM 703 O O . PRO A 1 88 ? -0.003 0.546 37.681 1.00 63.06 88 PRO A O 1
ATOM 706 N N . SER A 1 89 ? 1.484 -0.886 38.600 1.00 64.19 89 SER A N 1
ATOM 707 C CA . SER A 1 89 ? 2.153 -1.224 37.350 1.00 64.19 89 SER A CA 1
ATOM 708 C C . SER A 1 89 ? 1.100 -1.595 36.301 1.00 64.19 89 SER A C 1
ATOM 710 O O . SER A 1 89 ? 0.197 -2.372 36.639 1.00 64.19 89 SER A O 1
ATOM 712 N N . PRO A 1 90 ? 1.186 -1.074 35.059 1.00 68.94 90 PRO A N 1
ATOM 713 C CA . PRO A 1 90 ? 0.325 -1.549 33.985 1.00 68.94 90 PRO A CA 1
ATOM 714 C C . PRO A 1 90 ? 0.420 -3.078 33.969 1.00 68.94 90 PRO A C 1
ATOM 716 O O . PRO A 1 90 ? 1.530 -3.596 34.149 1.00 68.94 90 PRO A O 1
ATOM 719 N N . PRO A 1 91 ? -0.708 -3.803 33.845 1.00 60.78 91 PRO A N 1
ATOM 720 C CA . PRO A 1 91 ? -0.663 -5.254 33.810 1.00 60.78 91 PRO A CA 1
ATOM 721 C C . PRO A 1 91 ? 0.366 -5.648 32.755 1.00 60.78 91 PRO A C 1
ATOM 723 O O . PRO A 1 91 ? 0.350 -5.120 31.637 1.00 60.78 91 PRO A O 1
ATOM 726 N N . ALA A 1 92 ? 1.320 -6.488 33.159 1.00 57.19 92 ALA A N 1
ATOM 727 C CA . ALA A 1 92 ? 2.256 -7.087 32.229 1.00 57.19 92 ALA A CA 1
ATOM 728 C C . ALA A 1 92 ? 1.426 -7.633 31.067 1.00 57.19 92 ALA A C 1
ATOM 730 O O . ALA A 1 92 ? 0.426 -8.298 31.294 1.00 57.19 92 ALA A O 1
ATOM 731 N N . ALA A 1 93 ? 1.775 -7.275 29.834 1.00 56.03 93 ALA A N 1
ATOM 732 C CA . ALA A 1 93 ? 1.118 -7.841 28.672 1.00 56.03 93 ALA A CA 1
ATOM 733 C C . ALA A 1 93 ? 1.299 -9.365 28.729 1.00 56.03 93 ALA A C 1
ATOM 735 O O . ALA A 1 93 ? 2.401 -9.876 28.503 1.00 56.03 93 ALA A O 1
ATOM 736 N N . ASP A 1 94 ? 0.223 -10.063 29.087 1.00 46.12 94 ASP A N 1
ATOM 737 C CA . ASP A 1 94 ? 0.172 -11.508 29.231 1.00 46.12 94 ASP A CA 1
ATOM 738 C C . ASP A 1 94 ? 0.539 -12.148 27.891 1.00 46.12 94 ASP A C 1
ATOM 740 O O . ASP A 1 94 ? -0.257 -12.239 26.955 1.00 46.12 94 ASP A O 1
ATOM 744 N N . THR A 1 95 ? 1.784 -12.596 27.774 1.00 52.72 95 THR A N 1
ATOM 745 C CA . THR A 1 95 ? 2.302 -13.299 26.598 1.00 52.72 95 THR A CA 1
ATOM 746 C C . THR A 1 95 ? 2.075 -14.795 26.752 1.00 52.72 95 THR A C 1
ATOM 748 O O . THR A 1 95 ? 2.991 -15.590 26.617 1.00 52.72 95 THR A O 1
ATOM 751 N N . HIS A 1 96 ? 0.829 -15.195 27.003 1.00 58.75 96 HIS A N 1
ATOM 752 C CA . HIS A 1 96 ? 0.398 -16.587 26.889 1.00 58.75 96 HIS A CA 1
ATOM 753 C C . HIS A 1 96 ? -1.053 -16.658 26.399 1.00 58.75 96 HIS A C 1
ATOM 755 O O . HIS A 1 96 ? -1.959 -17.011 27.144 1.00 58.75 96 HIS A O 1
ATOM 761 N N . SER A 1 97 ? -1.270 -16.373 25.111 1.00 46.75 97 SER A N 1
ATOM 762 C CA . SER A 1 97 ? -2.419 -16.938 24.398 1.00 46.75 97 SER A CA 1
ATOM 763 C C . SER A 1 97 ? -1.926 -18.117 23.570 1.00 46.75 97 SER A C 1
ATOM 765 O O . SER A 1 97 ? -1.288 -17.981 22.523 1.00 46.75 97 SER A O 1
ATOM 767 N N . ALA A 1 98 ? -2.132 -19.294 24.148 1.00 46.50 98 ALA A N 1
ATOM 768 C CA . ALA A 1 98 ? -1.949 -20.570 23.501 1.00 46.50 98 ALA A CA 1
ATOM 769 C C . ALA A 1 98 ? -2.917 -20.696 22.316 1.00 46.50 98 ALA A C 1
ATOM 771 O O . ALA A 1 98 ? -4.100 -20.423 22.450 1.00 46.50 98 ALA A O 1
ATOM 772 N N . LYS A 1 99 ? -2.369 -21.137 21.181 1.00 50.47 99 LYS A N 1
ATOM 773 C CA . LYS A 1 99 ? -3.012 -21.934 20.126 1.00 50.47 99 LYS A CA 1
ATOM 774 C C . LYS A 1 99 ? -4.540 -21.809 20.000 1.00 50.47 99 LYS A C 1
ATOM 776 O O . LYS A 1 99 ? -5.246 -22.676 20.489 1.00 50.47 99 LYS A O 1
ATOM 781 N N . ASP A 1 100 ? -4.983 -20.873 19.166 1.00 49.97 100 ASP A N 1
ATOM 782 C CA . ASP A 1 100 ? -6.228 -20.992 18.402 1.00 49.97 100 ASP A CA 1
ATOM 783 C C . ASP A 1 100 ? -5.969 -20.528 16.961 1.00 49.97 100 ASP A C 1
ATOM 785 O O . ASP A 1 100 ? -5.246 -19.561 16.706 1.00 49.97 100 ASP A O 1
ATOM 789 N N . GLY A 1 101 ? -6.470 -21.284 15.985 1.00 44.41 101 GLY A N 1
ATOM 790 C CA . GLY A 1 101 ? -6.162 -21.097 14.569 1.00 44.41 101 GLY A CA 1
ATOM 791 C C . GLY A 1 101 ? -6.516 -19.701 14.046 1.00 44.41 101 GLY A C 1
ATOM 792 O O . GLY A 1 101 ? -7.672 -19.302 14.055 1.00 44.41 101 GLY A O 1
ATOM 793 N N . LYS A 1 102 ? -5.508 -18.992 13.523 1.00 43.38 102 LYS A N 1
ATOM 794 C CA . LYS A 1 102 ? -5.604 -17.914 12.519 1.00 43.38 102 LYS A CA 1
ATOM 795 C C . LYS A 1 102 ? -6.801 -16.958 12.689 1.00 43.38 102 LYS A C 1
ATOM 797 O O . LYS A 1 102 ? -7.633 -16.838 11.791 1.00 43.38 102 LYS A O 1
ATOM 802 N N . SER A 1 103 ? -6.849 -16.214 13.793 1.00 48.69 103 SER A N 1
ATOM 803 C CA . SER A 1 103 ? -7.723 -15.037 13.887 1.00 48.69 103 SER A CA 1
ATOM 804 C C . SER A 1 103 ? -7.138 -13.898 13.040 1.00 48.69 103 SER A C 1
ATOM 806 O O . SER A 1 103 ? -6.317 -13.104 13.492 1.00 48.69 103 SER A O 1
ATOM 808 N N . SER A 1 104 ? -7.492 -13.881 11.753 1.00 67.88 104 SER A N 1
ATOM 809 C CA . SER A 1 104 ? -7.223 -12.770 10.835 1.00 67.88 104 SER A CA 1
ATOM 810 C C . SER A 1 104 ? -8.087 -11.580 11.253 1.00 67.88 104 SER A C 1
ATOM 812 O O . SER A 1 104 ? -9.307 -11.595 11.065 1.00 67.88 104 SER A O 1
ATOM 814 N N . SER A 1 105 ? -7.481 -10.552 11.850 1.00 88.12 105 SER A N 1
ATOM 815 C CA . SER A 1 105 ? -8.202 -9.328 12.199 1.00 88.12 105 SER A CA 1
ATOM 816 C C . SER A 1 105 ? -8.740 -8.661 10.927 1.00 88.12 105 SER A C 1
ATOM 818 O O . SER A 1 105 ? -8.032 -8.499 9.931 1.00 88.12 105 SER A O 1
ATOM 820 N N . THR A 1 106 ? -10.032 -8.321 10.925 1.00 95.31 106 THR A N 1
ATOM 821 C CA . THR A 1 106 ? -10.664 -7.623 9.797 1.00 95.31 106 THR A CA 1
ATOM 822 C C . THR A 1 106 ? -10.661 -6.123 10.070 1.00 95.31 106 THR A C 1
ATOM 824 O O . THR A 1 106 ? -11.151 -5.679 11.104 1.00 95.31 106 THR A O 1
ATOM 827 N N . ILE A 1 107 ? -10.118 -5.351 9.136 1.00 96.50 107 ILE A N 1
ATOM 828 C CA . ILE A 1 107 ? -9.977 -3.898 9.193 1.00 96.50 107 ILE A CA 1
ATOM 829 C C . ILE A 1 107 ? -10.940 -3.290 8.174 1.00 96.50 107 ILE A C 1
ATOM 831 O O . ILE A 1 107 ? -11.011 -3.748 7.032 1.00 96.50 107 ILE A O 1
ATOM 835 N N . PHE A 1 108 ? -11.670 -2.252 8.577 1.00 96.94 108 PHE A N 1
ATOM 836 C CA . PHE A 1 108 ? -12.582 -1.516 7.707 1.00 96.94 108 PHE A CA 1
ATOM 837 C C . PHE A 1 108 ? -12.214 -0.039 7.694 1.00 96.94 108 PHE A C 1
ATOM 839 O O . PHE A 1 108 ? -12.007 0.557 8.748 1.00 96.94 108 PHE A O 1
ATOM 846 N N . CYS A 1 109 ? -12.193 0.568 6.514 1.00 96.69 109 CYS A N 1
ATOM 847 C CA . CYS A 1 109 ? -12.090 2.015 6.388 1.00 96.69 109 CYS A CA 1
ATOM 848 C C . CYS A 1 109 ? -12.835 2.525 5.166 1.00 96.69 109 CYS A C 1
ATOM 850 O O . CYS A 1 109 ? -13.005 1.824 4.169 1.00 96.69 109 CYS A O 1
ATOM 852 N N . HIS A 1 110 ? -13.279 3.771 5.263 1.00 96.00 110 HIS A N 1
ATOM 853 C CA . HIS A 1 110 ? -13.881 4.487 4.158 1.00 96.00 110 HIS A CA 1
ATOM 854 C C . HIS A 1 110 ? -12.834 5.407 3.531 1.00 96.00 110 HIS A C 1
ATOM 856 O O . HIS A 1 110 ? -12.258 6.229 4.240 1.00 96.00 110 HIS A O 1
ATOM 862 N N . SER A 1 111 ? -12.605 5.279 2.222 1.00 91.69 111 SER A N 1
ATOM 863 C CA . SER A 1 111 ? -11.693 6.141 1.454 1.00 91.69 111 SER A CA 1
ATOM 864 C C . SER A 1 111 ? -10.276 6.262 2.064 1.00 91.69 111 SER A C 1
ATOM 866 O O . SER A 1 111 ? -9.900 7.345 2.526 1.00 91.69 111 SER A O 1
ATOM 868 N N . PRO A 1 112 ? -9.472 5.180 2.079 1.00 97.56 112 PRO A N 1
ATOM 869 C CA . PRO A 1 112 ? -8.115 5.202 2.629 1.00 97.56 112 PRO A CA 1
ATOM 870 C C . PRO A 1 112 ? -7.180 6.187 1.914 1.00 97.56 112 PRO A C 1
ATOM 872 O O . PRO A 1 112 ? -7.380 6.553 0.753 1.00 97.56 112 PRO A O 1
ATOM 875 N N . TYR A 1 113 ? -6.098 6.572 2.593 1.00 97.88 113 TYR A N 1
ATOM 876 C CA . TYR A 1 113 ? -5.056 7.407 2.000 1.00 97.88 113 TYR A CA 1
ATOM 877 C C . TYR A 1 113 ? -4.050 6.549 1.224 1.00 97.88 113 TYR A C 1
ATOM 879 O O . TYR A 1 113 ? -3.277 5.792 1.812 1.00 97.88 113 TYR A O 1
ATOM 887 N N . ILE A 1 114 ? -4.039 6.675 -0.103 1.00 98.19 114 ILE A N 1
ATOM 888 C CA . ILE A 1 114 ? -3.163 5.875 -0.969 1.00 98.19 114 ILE A CA 1
ATOM 889 C C . ILE A 1 114 ? -1.748 6.454 -1.014 1.00 98.19 114 ILE A C 1
ATOM 891 O O . ILE A 1 114 ? -1.544 7.642 -1.287 1.00 98.19 114 ILE A O 1
ATOM 895 N N . ILE A 1 115 ? -0.756 5.596 -0.783 1.00 97.44 115 ILE A N 1
ATOM 896 C CA . ILE A 1 115 ? 0.654 5.983 -0.705 1.00 97.44 115 ILE A CA 1
ATOM 897 C C . ILE A 1 115 ? 1.325 5.718 -2.049 1.00 97.44 115 ILE A C 1
ATOM 899 O O . ILE A 1 115 ? 1.853 6.664 -2.639 1.00 97.44 115 ILE A O 1
ATOM 903 N N . ASP A 1 116 ? 1.211 4.486 -2.544 1.00 96.94 116 ASP A N 1
ATOM 904 C CA . ASP A 1 116 ? 1.709 3.974 -3.828 1.00 96.94 116 ASP A CA 1
ATOM 905 C C . ASP A 1 116 ? 0.731 2.909 -4.383 1.00 96.94 116 ASP A C 1
ATOM 907 O O . ASP A 1 116 ? -0.409 2.822 -3.927 1.00 96.94 116 ASP A O 1
ATOM 911 N N . GLY A 1 117 ? 1.132 2.135 -5.398 1.00 97.88 117 GLY A N 1
ATOM 912 C CA . GLY A 1 117 ? 0.258 1.162 -6.065 1.00 97.88 117 GLY A CA 1
ATOM 913 C C . GLY A 1 117 ? -0.005 -0.147 -5.303 1.00 97.88 117 GLY A C 1
ATOM 914 O O . GLY A 1 117 ? -0.761 -0.983 -5.795 1.00 97.88 117 GLY A O 1
ATOM 915 N N . ASP A 1 118 ? 0.595 -0.375 -4.133 1.00 97.94 118 ASP A N 1
ATOM 916 C CA . ASP A 1 118 ? 0.299 -1.558 -3.309 1.00 97.94 118 ASP A CA 1
ATOM 917 C C . ASP A 1 118 ? 0.153 -1.267 -1.809 1.00 97.94 118 ASP A C 1
ATOM 919 O O . ASP A 1 118 ? -0.200 -2.165 -1.040 1.00 97.94 118 ASP A O 1
ATOM 923 N N . THR A 1 119 ? 0.387 -0.025 -1.389 1.00 98.19 119 THR A N 1
ATOM 924 C CA . THR A 1 119 ? 0.404 0.394 0.010 1.00 98.19 119 THR A CA 1
ATOM 925 C C . THR A 1 119 ? -0.523 1.598 0.234 1.00 98.19 119 THR A C 1
ATOM 927 O O . THR A 1 119 ? -0.500 2.596 -0.492 1.00 98.19 119 THR A O 1
ATOM 930 N N . PHE A 1 120 ? -1.343 1.534 1.286 1.00 98.31 120 PHE A N 1
ATOM 931 C CA . PHE A 1 120 ? -2.233 2.620 1.715 1.00 98.31 120 PHE A CA 1
ATOM 932 C C . PHE A 1 120 ? -2.359 2.694 3.241 1.00 98.31 120 PHE A C 1
ATOM 934 O O . PHE A 1 120 ? -1.960 1.780 3.959 1.00 98.31 120 PHE A O 1
ATOM 941 N N . ASP A 1 121 ? -2.882 3.805 3.751 1.00 98.19 121 ASP A N 1
ATOM 942 C CA . ASP A 1 121 ? -3.210 3.987 5.163 1.00 98.19 121 ASP A CA 1
ATOM 943 C C . ASP A 1 121 ? -4.722 3.891 5.391 1.00 98.19 121 ASP A C 1
ATOM 945 O O . ASP A 1 121 ? -5.519 4.529 4.697 1.00 98.19 121 ASP A O 1
ATOM 949 N N . CYS A 1 122 ? -5.102 3.071 6.363 1.00 97.25 122 CYS A N 1
ATOM 950 C CA . CYS A 1 122 ? -6.472 2.768 6.737 1.00 97.25 122 CYS A CA 1
ATOM 951 C C . CYS A 1 122 ? -6.632 3.066 8.232 1.00 97.25 122 CYS A C 1
ATOM 953 O O . CYS A 1 122 ? -6.316 2.229 9.076 1.00 97.25 122 CYS A O 1
ATOM 955 N N . ILE A 1 123 ? -7.079 4.285 8.556 1.00 94.94 123 ILE A N 1
ATOM 956 C CA . ILE A 1 123 ? -7.306 4.761 9.936 1.00 94.94 123 ILE A CA 1
ATOM 957 C C . ILE A 1 123 ? -6.039 4.579 10.800 1.00 94.94 123 ILE A C 1
ATOM 959 O O . ILE A 1 123 ? -6.062 3.971 11.867 1.00 94.94 123 ILE A O 1
ATOM 963 N N . GLY A 1 124 ? -4.891 5.049 10.304 1.00 94.81 124 GLY A N 1
ATOM 964 C CA . GLY A 1 124 ? -3.604 4.952 10.999 1.00 94.81 124 GLY A CA 1
ATOM 965 C C . GLY A 1 124 ? -2.942 3.575 10.922 1.00 94.81 124 GLY A C 1
ATOM 966 O O . GLY A 1 124 ? -1.841 3.400 11.442 1.00 94.81 124 GLY A O 1
ATOM 967 N N . THR A 1 125 ? -3.579 2.597 10.270 1.00 96.69 125 THR A N 1
ATOM 968 C CA . THR A 1 125 ? -2.956 1.307 9.971 1.00 96.69 125 THR A CA 1
ATOM 969 C C . THR A 1 125 ? -2.378 1.324 8.565 1.00 96.69 125 THR A C 1
ATOM 971 O O . THR A 1 125 ? -3.111 1.417 7.578 1.00 96.69 125 THR A O 1
ATOM 974 N N . ARG A 1 126 ? -1.057 1.166 8.460 1.00 98.00 126 ARG A N 1
ATOM 975 C CA . ARG A 1 126 ? -0.376 1.004 7.175 1.00 98.00 126 ARG A CA 1
ATOM 976 C C . ARG A 1 126 ? -0.650 -0.394 6.617 1.00 98.00 126 ARG A C 1
ATOM 978 O O . ARG A 1 126 ? -0.179 -1.382 7.177 1.00 98.00 126 ARG A O 1
ATOM 985 N N . ILE A 1 127 ? -1.372 -0.467 5.507 1.00 98.38 127 ILE A N 1
ATOM 986 C CA . ILE A 1 127 ? -1.746 -1.703 4.820 1.00 98.38 127 ILE A CA 1
ATOM 987 C C . ILE A 1 127 ? -0.893 -1.872 3.566 1.00 98.38 127 ILE A C 1
ATOM 989 O O . ILE A 1 127 ? -0.770 -0.940 2.774 1.00 98.38 127 ILE A O 1
ATOM 993 N N . ARG A 1 128 ? -0.355 -3.076 3.364 1.00 98.19 128 ARG A N 1
ATOM 994 C CA . ARG A 1 128 ? 0.217 -3.529 2.095 1.00 98.19 128 ARG A CA 1
ATOM 995 C C . ARG A 1 128 ? -0.630 -4.663 1.527 1.00 98.19 128 ARG A C 1
ATOM 997 O O . ARG A 1 128 ? -0.925 -5.638 2.221 1.00 98.19 128 ARG A O 1
ATOM 1004 N N . LEU A 1 129 ? -0.998 -4.545 0.259 1.00 98.31 129 LEU A N 1
ATO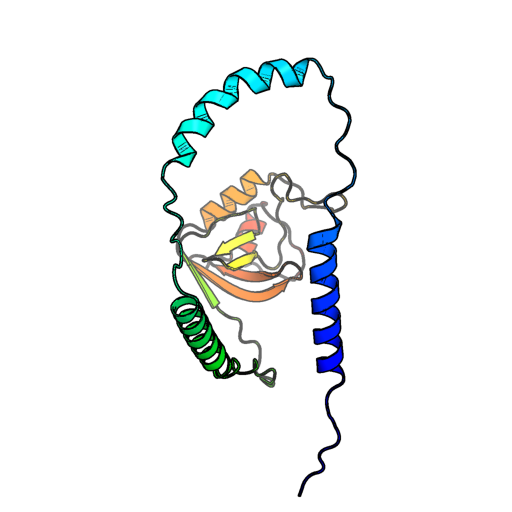M 1005 C CA . LEU A 1 129 ? -1.729 -5.574 -0.465 1.00 98.31 129 LEU A CA 1
ATOM 1006 C C . LEU A 1 129 ? -0.893 -6.857 -0.585 1.00 98.31 129 LEU A C 1
ATOM 1008 O O . LEU A 1 129 ? 0.297 -6.832 -0.904 1.00 98.31 129 LEU A O 1
ATOM 1012 N N . THR A 1 130 ? -1.515 -7.997 -0.292 1.00 97.81 130 THR A N 1
ATOM 1013 C CA . THR A 1 130 ? -0.848 -9.302 -0.343 1.00 97.81 130 THR A CA 1
ATOM 1014 C C . THR A 1 130 ? -0.625 -9.787 -1.778 1.00 97.81 130 THR A C 1
ATOM 1016 O O . THR A 1 130 ? -1.426 -9.536 -2.673 1.00 97.81 130 THR A O 1
ATOM 1019 N N . GLY A 1 131 ? 0.455 -10.536 -2.004 1.00 97.12 131 GLY A N 1
ATOM 1020 C CA . GLY A 1 131 ? 0.683 -11.247 -3.267 1.00 97.12 131 GLY A CA 1
ATOM 1021 C C . GLY A 1 131 ? 1.089 -10.376 -4.453 1.00 97.12 131 GLY A C 1
ATOM 1022 O O . GLY A 1 131 ? 1.254 -10.907 -5.556 1.00 97.12 131 GLY A O 1
ATOM 1023 N N . ILE A 1 132 ? 1.277 -9.070 -4.247 1.00 98.12 132 ILE A N 1
ATOM 1024 C CA . ILE A 1 132 ? 1.645 -8.130 -5.302 1.00 98.12 132 ILE A CA 1
ATOM 1025 C C . ILE A 1 132 ? 2.812 -7.218 -4.924 1.00 98.12 132 ILE A C 1
ATOM 1027 O O . ILE A 1 132 ? 3.206 -7.081 -3.762 1.00 98.12 132 ILE A O 1
ATOM 1031 N N . ASP A 1 133 ? 3.379 -6.610 -5.956 1.00 97.38 133 ASP A N 1
ATOM 1032 C CA . ASP A 1 133 ? 4.306 -5.493 -5.867 1.00 97.38 133 ASP A CA 1
ATOM 1033 C C . ASP A 1 133 ? 3.996 -4.510 -6.996 1.00 97.38 133 ASP A C 1
ATOM 1035 O O . ASP A 1 133 ? 3.856 -4.923 -8.152 1.00 97.38 133 ASP A O 1
ATOM 1039 N N . ALA A 1 134 ? 3.875 -3.230 -6.667 1.00 98.12 134 ALA A N 1
ATOM 1040 C CA . ALA A 1 134 ? 3.588 -2.171 -7.629 1.00 98.12 134 ALA A CA 1
ATOM 1041 C C . ALA A 1 134 ? 4.801 -1.243 -7.823 1.00 98.12 134 ALA A C 1
ATOM 1043 O O . ALA A 1 134 ? 5.733 -1.260 -7.013 1.00 98.12 134 ALA A O 1
ATOM 1044 N N . PRO A 1 135 ? 4.842 -0.439 -8.901 1.00 97.44 135 PRO A N 1
ATOM 1045 C CA . PRO A 1 135 ? 5.831 0.622 -9.027 1.00 97.44 135 PRO A CA 1
ATOM 1046 C C . PRO A 1 135 ? 5.736 1.593 -7.840 1.00 97.44 135 PRO A C 1
ATOM 1048 O O . PRO A 1 135 ? 4.674 2.131 -7.530 1.00 97.44 135 PRO A O 1
ATOM 1051 N N . GLU A 1 136 ? 6.867 1.786 -7.170 1.00 95.44 136 GLU A N 1
ATOM 1052 C CA . GLU A 1 136 ? 6.998 2.625 -5.977 1.00 95.44 136 GLU A CA 1
ATOM 1053 C C . GLU A 1 136 ? 7.081 4.108 -6.384 1.00 95.44 136 GLU A C 1
ATOM 1055 O O . GLU A 1 136 ? 7.687 4.440 -7.407 1.00 95.44 136 GLU A O 1
ATOM 1060 N N . MET A 1 137 ? 6.521 5.014 -5.576 1.00 96.31 137 MET A N 1
ATOM 1061 C CA . MET A 1 137 ? 6.644 6.463 -5.802 1.00 96.31 137 MET A CA 1
ATOM 1062 C C . MET A 1 137 ? 8.119 6.923 -5.821 1.00 96.31 137 MET A C 1
ATOM 1064 O O . MET A 1 137 ? 8.993 6.228 -5.284 1.00 96.31 137 MET A O 1
ATOM 1068 N N . PRO A 1 138 ? 8.427 8.103 -6.399 1.00 92.69 138 PRO A N 1
ATOM 1069 C CA . PRO A 1 138 ? 9.759 8.694 -6.292 1.00 92.69 138 PRO A CA 1
ATOM 1070 C C . PRO A 1 138 ? 10.236 8.722 -4.834 1.00 92.69 138 PRO A C 1
ATOM 1072 O O . PRO A 1 138 ? 9.441 8.916 -3.917 1.00 92.69 138 PRO A O 1
ATOM 1075 N N . ASP A 1 139 ? 11.524 8.454 -4.625 1.00 89.00 139 ASP A N 1
ATOM 1076 C CA . ASP A 1 139 ? 12.187 8.346 -3.314 1.00 89.00 139 ASP A CA 1
ATOM 1077 C C . ASP A 1 139 ? 11.762 7.162 -2.417 1.00 89.00 139 ASP A C 1
ATOM 1079 O O . ASP A 1 139 ? 12.421 6.887 -1.412 1.00 89.00 139 ASP A O 1
ATOM 1083 N N . HIS A 1 140 ? 10.732 6.387 -2.781 1.00 90.50 140 HIS A N 1
ATOM 1084 C CA . HIS A 1 140 ? 10.348 5.172 -2.042 1.00 90.50 140 HIS A CA 1
ATOM 1085 C C . HIS A 1 140 ? 11.194 3.956 -2.458 1.00 90.50 140 HIS A C 1
ATOM 1087 O O . HIS A 1 140 ? 11.432 3.033 -1.668 1.00 90.50 140 HIS A O 1
ATOM 1093 N N . CYS A 1 141 ? 11.714 3.963 -3.688 1.00 90.62 141 CYS A N 1
ATOM 1094 C CA . CYS A 1 141 ? 12.634 2.939 -4.162 1.00 90.62 141 CYS A CA 1
ATOM 1095 C C . CYS A 1 141 ? 14.055 3.172 -3.621 1.00 90.62 141 CYS A C 1
ATOM 1097 O O . CYS A 1 141 ? 14.807 4.007 -4.122 1.00 90.62 141 CYS A O 1
ATOM 1099 N N . ARG A 1 142 ? 14.443 2.409 -2.592 1.00 87.19 142 ARG A N 1
ATOM 1100 C CA . ARG A 1 142 ? 15.783 2.497 -1.986 1.00 87.19 142 ARG A CA 1
ATOM 1101 C C . ARG A 1 142 ? 16.888 2.087 -2.963 1.00 87.19 142 ARG A C 1
ATOM 1103 O O . ARG A 1 142 ? 16.752 1.095 -3.682 1.00 87.19 142 ARG A O 1
ATOM 1110 N N . ALA A 1 143 ? 18.020 2.788 -2.899 1.00 85.38 143 ALA A N 1
ATOM 1111 C CA . ALA A 1 143 ? 19.224 2.434 -3.646 1.00 85.38 143 ALA A CA 1
ATOM 1112 C C . ALA A 1 143 ? 19.631 0.970 -3.388 1.00 85.38 143 ALA A C 1
ATOM 1114 O O . ALA A 1 143 ? 19.628 0.500 -2.250 1.00 85.38 143 ALA A O 1
ATOM 1115 N N . GLY A 1 144 ? 19.948 0.239 -4.460 1.00 86.19 144 GLY A N 1
ATOM 1116 C CA . GLY A 1 144 ? 20.290 -1.187 -4.405 1.00 86.19 144 GLY A CA 1
ATOM 1117 C C . GLY A 1 144 ? 19.093 -2.149 -4.378 1.00 86.19 144 GLY A C 1
ATOM 1118 O O . GLY A 1 144 ? 19.291 -3.356 -4.510 1.00 86.19 144 GLY A O 1
ATOM 1119 N N . ARG A 1 145 ? 17.847 -1.663 -4.266 1.00 87.00 145 ARG A N 1
ATOM 1120 C CA . ARG A 1 145 ? 16.643 -2.499 -4.394 1.00 87.00 145 ARG A CA 1
ATOM 1121 C C . ARG A 1 145 ? 16.200 -2.567 -5.855 1.00 87.00 145 ARG A C 1
ATOM 1123 O O . ARG A 1 145 ? 16.138 -1.557 -6.549 1.00 87.00 145 ARG A O 1
ATOM 1130 N N . ARG A 1 146 ? 15.813 -3.759 -6.319 1.00 89.06 146 ARG A N 1
ATOM 1131 C CA . ARG A 1 146 ? 15.155 -3.924 -7.624 1.00 89.06 146 ARG A CA 1
ATOM 1132 C C . ARG A 1 146 ? 13.650 -3.706 -7.483 1.00 89.06 146 ARG A C 1
ATOM 1134 O O . ARG A 1 146 ? 12.911 -4.668 -7.279 1.00 89.06 146 ARG A O 1
ATOM 1141 N N . CYS A 1 147 ? 13.219 -2.453 -7.568 1.00 92.69 147 CYS A N 1
ATOM 1142 C CA . CYS A 1 147 ? 11.801 -2.102 -7.524 1.00 92.69 147 CYS A CA 1
ATOM 1143 C C . CYS A 1 147 ? 11.070 -2.539 -8.798 1.00 92.69 147 CYS A C 1
ATOM 1145 O O . CYS A 1 147 ? 11.682 -2.748 -9.854 1.00 92.69 147 CYS A O 1
ATOM 1147 N N . THR A 1 148 ? 9.757 -2.712 -8.684 1.00 96.06 148 THR A N 1
ATOM 1148 C CA . THR A 1 148 ? 8.912 -3.043 -9.830 1.00 96.06 148 THR A CA 1
ATOM 1149 C C . THR A 1 148 ? 8.879 -1.871 -10.811 1.00 96.06 148 THR A C 1
ATOM 1151 O O . THR A 1 148 ? 8.785 -0.712 -10.418 1.00 96.06 148 THR A O 1
ATOM 1154 N N . LYS A 1 149 ? 9.042 -2.182 -12.101 1.00 95.12 149 LYS A N 1
ATOM 1155 C CA . LYS A 1 149 ? 9.029 -1.196 -13.187 1.00 95.12 149 LYS A CA 1
ATOM 1156 C C . LYS A 1 149 ? 7.588 -0.835 -13.543 1.00 95.12 149 LYS A C 1
ATOM 1158 O O . LYS A 1 149 ? 6.726 -1.705 -13.500 1.00 95.12 149 LYS A O 1
ATOM 1163 N N . GLY A 1 150 ? 7.367 0.401 -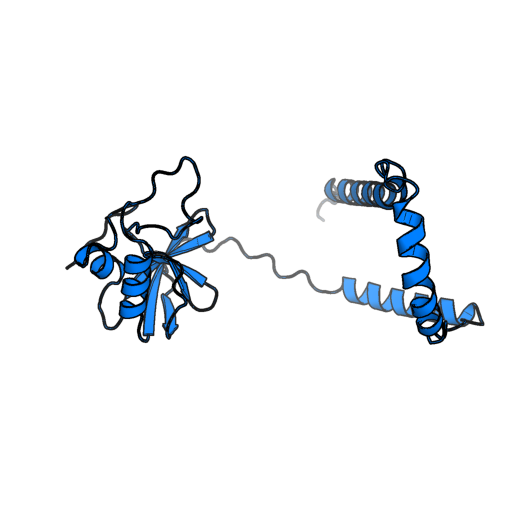13.972 1.00 95.62 150 GLY A N 1
ATOM 1164 C CA . GLY A 1 150 ? 6.076 0.902 -14.440 1.00 95.62 150 GLY A CA 1
ATOM 1165 C C . GLY A 1 150 ? 5.909 2.375 -14.085 1.00 95.62 150 GLY A C 1
ATOM 1166 O O . GLY A 1 150 ? 6.851 2.993 -13.588 1.00 95.62 150 GLY A O 1
ATOM 1167 N N . ASP A 1 151 ? 4.723 2.919 -14.338 1.00 97.75 151 ASP A N 1
ATOM 1168 C CA . ASP A 1 151 ? 4.360 4.274 -13.921 1.00 97.75 151 ASP A CA 1
ATOM 1169 C C . ASP A 1 151 ? 3.778 4.246 -12.490 1.00 97.75 151 ASP A C 1
ATOM 1171 O O . ASP A 1 151 ? 2.685 3.700 -12.288 1.00 97.75 151 ASP A O 1
ATOM 1175 N N . PRO A 1 152 ? 4.485 4.803 -11.487 1.00 97.69 152 PRO A N 1
ATOM 1176 C CA . PRO A 1 152 ? 4.018 4.794 -10.104 1.00 97.69 152 PRO A CA 1
ATOM 1177 C C . PRO A 1 152 ? 2.817 5.707 -9.861 1.00 97.69 152 PRO A C 1
ATOM 1179 O O . PRO A 1 152 ? 1.985 5.393 -9.009 1.00 97.69 152 PRO A O 1
ATOM 1182 N N . PHE A 1 153 ? 2.681 6.799 -10.615 1.00 98.38 153 PHE A N 1
ATOM 1183 C CA . PHE A 1 153 ? 1.544 7.705 -10.478 1.00 98.38 153 PHE A CA 1
ATOM 1184 C C . PHE A 1 153 ? 0.279 7.037 -11.009 1.00 98.38 153 PHE A C 1
ATOM 1186 O O . PHE A 1 153 ? -0.730 6.998 -10.308 1.00 98.38 153 PHE A O 1
ATOM 1193 N N . ALA A 1 154 ? 0.366 6.400 -12.179 1.00 98.56 154 ALA A N 1
ATOM 1194 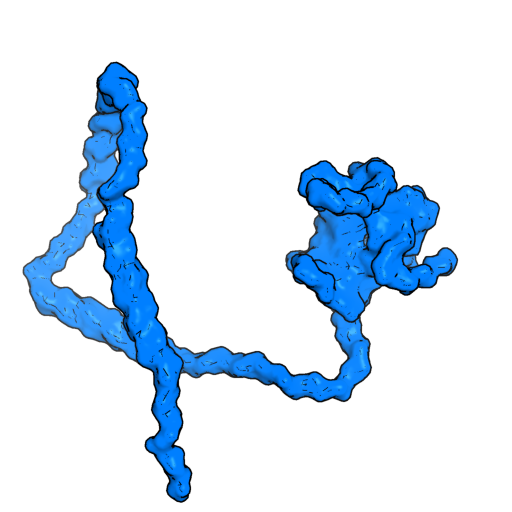C CA . ALA A 1 154 ? -0.754 5.652 -12.741 1.00 98.56 154 ALA A CA 1
ATOM 1195 C C . ALA A 1 154 ? -1.193 4.493 -11.828 1.00 98.56 154 ALA A C 1
ATOM 1197 O O . ALA A 1 154 ? -2.387 4.301 -11.606 1.00 98.56 154 ALA A O 1
ATOM 1198 N N . ALA A 1 155 ? -0.244 3.745 -11.248 1.00 98.62 155 ALA A N 1
ATOM 1199 C CA . ALA A 1 155 ? -0.565 2.661 -10.318 1.00 98.62 155 ALA A CA 1
ATOM 1200 C C . ALA A 1 155 ? -1.254 3.172 -9.040 1.00 98.62 155 ALA A C 1
ATOM 1202 O O . ALA A 1 155 ? -2.265 2.614 -8.607 1.00 98.62 155 ALA A O 1
ATOM 1203 N N . LYS A 1 156 ? -0.745 4.265 -8.463 1.00 98.56 156 LYS A N 1
ATOM 1204 C CA . LYS A 1 156 ? -1.342 4.928 -7.300 1.00 98.56 156 LYS A CA 1
ATOM 1205 C C . LYS A 1 156 ? -2.759 5.430 -7.586 1.00 98.56 156 LYS A C 1
ATOM 1207 O O . LYS A 1 156 ? -3.668 5.192 -6.789 1.00 98.56 156 LYS A O 1
ATOM 1212 N N . ASP A 1 157 ? -2.958 6.116 -8.706 1.00 98.56 157 ASP A N 1
ATOM 1213 C CA . ASP A 1 157 ? -4.253 6.690 -9.080 1.00 98.56 157 ASP A CA 1
ATOM 1214 C C . ASP A 1 157 ? -5.287 5.607 -9.404 1.00 98.56 157 ASP A C 1
ATOM 1216 O O . ASP A 1 157 ? -6.466 5.735 -9.048 1.00 98.56 157 ASP A O 1
ATOM 1220 N N . HIS A 1 158 ? -4.851 4.497 -10.003 1.00 98.69 158 HIS A N 1
ATOM 1221 C CA . HIS A 1 158 ? -5.713 3.344 -10.214 1.00 98.69 158 HIS A CA 1
ATOM 1222 C C . HIS A 1 158 ? -6.169 2.738 -8.883 1.00 98.69 158 HIS A C 1
ATOM 1224 O O . HIS A 1 158 ? -7.373 2.578 -8.671 1.00 98.69 158 HIS A O 1
ATOM 1230 N N . LEU A 1 159 ? -5.244 2.491 -7.945 1.00 98.62 159 LEU A N 1
ATOM 1231 C CA . LEU A 1 159 ? -5.601 1.984 -6.617 1.00 98.62 159 LEU A CA 1
ATOM 1232 C C . LEU A 1 159 ? -6.560 2.939 -5.895 1.00 98.62 159 LEU A C 1
ATOM 1234 O O . LEU A 1 159 ? -7.572 2.499 -5.352 1.00 98.62 159 LEU A O 1
ATOM 1238 N N . LYS A 1 160 ? -6.312 4.251 -5.970 1.00 98.31 160 LYS A N 1
ATOM 1239 C CA . LYS A 1 160 ? -7.206 5.283 -5.424 1.00 98.31 160 LYS A CA 1
ATOM 1240 C C . LYS A 1 160 ? -8.623 5.168 -5.975 1.00 98.31 160 LYS A C 1
ATOM 1242 O O . LYS A 1 160 ? -9.579 5.210 -5.201 1.00 98.31 160 LYS A O 1
ATOM 1247 N N . THR A 1 161 ? -8.756 4.967 -7.283 1.00 97.94 161 THR A N 1
ATOM 1248 C CA . THR A 1 161 ? -10.052 4.798 -7.953 1.00 97.94 161 THR A CA 1
ATOM 1249 C C . THR A 1 161 ? -10.772 3.532 -7.480 1.00 97.94 161 THR A C 1
ATOM 1251 O O . THR A 1 161 ? -11.966 3.581 -7.177 1.00 97.94 161 THR A O 1
ATOM 1254 N N . LEU A 1 162 ? -10.050 2.416 -7.336 1.00 97.62 162 LEU A N 1
ATOM 1255 C CA . LEU A 1 162 ? -10.605 1.154 -6.831 1.00 97.62 162 LEU A CA 1
ATOM 1256 C C . LEU A 1 162 ? -11.061 1.250 -5.370 1.00 97.62 162 LEU A C 1
ATOM 1258 O O . LEU A 1 162 ? -12.026 0.604 -4.974 1.00 97.62 162 LEU A O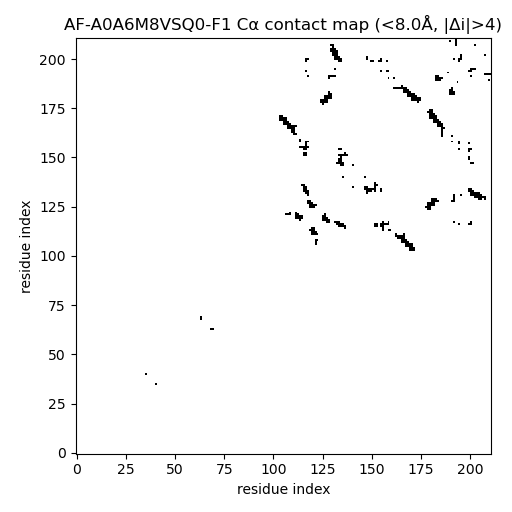 1
ATOM 1262 N N . THR A 1 163 ? -10.391 2.076 -4.567 1.00 97.44 163 THR A N 1
ATOM 1263 C CA . THR A 1 163 ? -10.700 2.272 -3.142 1.00 97.44 163 THR A CA 1
ATOM 1264 C C . THR A 1 163 ? -11.786 3.316 -2.871 1.00 97.44 163 THR A C 1
ATOM 1266 O O . THR A 1 163 ? -11.932 3.788 -1.743 1.00 97.44 163 THR A O 1
ATOM 1269 N N . THR A 1 164 ? -12.574 3.684 -3.884 1.00 93.94 164 THR A N 1
ATOM 1270 C CA . THR A 1 164 ? -13.727 4.570 -3.701 1.00 93.94 164 THR A CA 1
ATOM 1271 C C . THR A 1 164 ? -14.841 3.846 -2.933 1.00 93.94 164 THR A C 1
ATOM 1273 O O . THR A 1 164 ? -15.578 3.014 -3.464 1.00 93.94 164 THR A O 1
ATOM 1276 N N . GLY A 1 165 ? -14.965 4.156 -1.641 1.00 93.19 165 GLY A N 1
ATOM 1277 C CA . GLY A 1 165 ? -15.984 3.598 -0.751 1.00 93.19 165 GLY A CA 1
ATOM 1278 C C . GLY A 1 165 ? -15.400 2.842 0.442 1.00 93.19 165 GLY A C 1
ATOM 1279 O O . GLY A 1 165 ? -14.343 3.198 0.963 1.00 93.19 165 GLY A O 1
ATOM 1280 N N . TRP A 1 166 ? -16.134 1.830 0.911 1.00 97.00 166 TRP A N 1
ATOM 1281 C CA . TRP A 1 166 ? -15.717 0.985 2.029 1.00 97.00 166 TRP A CA 1
ATOM 1282 C C . TRP A 1 166 ? -14.748 -0.101 1.568 1.00 97.00 166 TRP A C 1
ATOM 1284 O O . TRP A 1 166 ? -15.092 -0.947 0.742 1.00 97.00 166 TRP A O 1
ATOM 1294 N N . VAL A 1 167 ? -13.554 -0.085 2.152 1.00 98.00 167 VAL A N 1
ATOM 1295 C CA . VAL A 1 167 ? -12.518 -1.099 1.982 1.00 98.00 167 VAL A CA 1
ATOM 1296 C C . VAL A 1 167 ? -12.566 -2.040 3.176 1.00 98.00 167 VAL A C 1
ATOM 1298 O O . VAL A 1 167 ? -12.518 -1.601 4.327 1.00 98.00 167 VAL A O 1
ATOM 1301 N N . LYS A 1 168 ? -12.650 -3.340 2.896 1.00 97.81 168 LYS A N 1
ATOM 1302 C CA . LYS A 1 168 ? -12.559 -4.415 3.887 1.00 97.81 168 LYS A CA 1
ATOM 1303 C C . LYS A 1 168 ? -11.246 -5.153 3.689 1.00 97.81 168 LYS A C 1
ATOM 1305 O O . LYS A 1 168 ? -11.014 -5.684 2.610 1.00 97.81 168 LYS A O 1
ATOM 1310 N N . CYS A 1 169 ? -10.414 -5.215 4.715 1.00 97.81 169 CYS A N 1
ATOM 1311 C CA . CYS A 1 169 ? -9.113 -5.870 4.685 1.00 97.81 169 CYS A CA 1
ATOM 1312 C C . CYS A 1 169 ? -9.051 -6.991 5.715 1.00 97.81 169 CYS A C 1
ATOM 1314 O O . CYS A 1 169 ? -9.287 -6.766 6.895 1.00 97.81 169 CYS A O 1
ATOM 1316 N N . HIS A 1 170 ? -8.681 -8.188 5.281 1.00 96.88 170 HIS A N 1
ATOM 1317 C CA . HIS A 1 170 ? -8.379 -9.315 6.154 1.00 96.88 170 HIS A CA 1
ATOM 1318 C C . HIS A 1 170 ? -6.866 -9.381 6.377 1.00 96.88 170 HIS A C 1
ATOM 1320 O O . HIS A 1 170 ? -6.116 -9.683 5.443 1.00 96.88 170 HIS A O 1
ATOM 1326 N N . ALA A 1 171 ? -6.415 -9.055 7.590 1.00 96.94 171 ALA A N 1
ATOM 1327 C CA . ALA A 1 171 ? -5.002 -9.040 7.950 1.00 96.94 171 ALA A CA 1
ATOM 1328 C C . ALA A 1 171 ? -4.426 -10.461 7.988 1.00 96.94 171 ALA A C 1
ATOM 1330 O O . ALA A 1 171 ? -5.015 -11.373 8.565 1.00 96.94 171 ALA A O 1
ATOM 1331 N N . ILE A 1 172 ? -3.273 -10.657 7.362 1.00 95.44 172 ILE A N 1
ATOM 1332 C CA . ILE A 1 172 ? -2.608 -11.958 7.240 1.00 95.44 172 ILE A CA 1
ATOM 1333 C C . ILE A 1 172 ? -1.425 -12.022 8.202 1.00 95.44 172 ILE A C 1
ATOM 1335 O O . ILE A 1 172 ? -1.311 -12.972 8.970 1.00 95.44 172 ILE A O 1
ATOM 1339 N N . GLU A 1 173 ? -0.559 -11.013 8.146 1.00 94.88 173 GLU A N 1
ATOM 1340 C CA . GLU A 1 173 ? 0.672 -10.915 8.928 1.00 94.88 173 GLU A CA 1
ATOM 1341 C C . GLU A 1 173 ? 1.151 -9.457 8.986 1.00 94.88 173 GLU A C 1
ATOM 1343 O O . GLU A 1 173 ? 0.587 -8.578 8.328 1.00 94.88 173 GLU A O 1
ATOM 1348 N N . ILE A 1 174 ? 2.202 -9.202 9.764 1.00 96.06 174 ILE A N 1
ATOM 1349 C CA . ILE A 1 174 ? 2.899 -7.915 9.814 1.00 96.06 174 ILE A CA 1
ATOM 1350 C C . ILE A 1 174 ? 4.286 -8.105 9.196 1.00 96.06 174 ILE A C 1
ATOM 1352 O O . ILE A 1 174 ? 4.998 -9.038 9.565 1.00 96.06 174 ILE A O 1
ATOM 1356 N N . ASP A 1 175 ? 4.673 -7.237 8.261 1.00 94.62 175 ASP A N 1
ATOM 1357 C CA . ASP A 1 175 ? 6.005 -7.285 7.657 1.00 94.62 175 ASP A CA 1
ATOM 1358 C C . ASP A 1 175 ? 7.083 -6.668 8.565 1.00 94.62 175 ASP A C 1
ATOM 1360 O O . ASP A 1 175 ? 6.798 -6.002 9.561 1.00 94.62 175 ASP A O 1
ATOM 1364 N N . HIS A 1 176 ? 8.359 -6.850 8.218 1.00 92.75 176 HIS A N 1
ATOM 1365 C CA . HIS A 1 176 ? 9.480 -6.326 9.013 1.00 92.75 176 HIS A CA 1
ATOM 1366 C C . HIS A 1 176 ? 9.592 -4.794 9.013 1.00 92.75 176 HIS A C 1
ATOM 1368 O O . HIS A 1 176 ? 10.421 -4.244 9.736 1.00 92.75 176 HIS A O 1
ATOM 1374 N N . TYR A 1 177 ? 8.784 -4.095 8.212 1.00 91.12 177 TYR A N 1
ATOM 1375 C CA . TYR A 1 177 ? 8.653 -2.639 8.238 1.00 91.12 177 TYR A CA 1
ATOM 1376 C C . TYR A 1 177 ? 7.478 -2.171 9.111 1.00 91.12 177 TYR A C 1
ATOM 1378 O O . TYR A 1 177 ? 7.226 -0.968 9.186 1.00 91.12 177 TYR A O 1
ATOM 1386 N N . GLY A 1 178 ? 6.759 -3.092 9.761 1.00 93.75 178 GLY A N 1
ATOM 1387 C CA . GLY A 1 178 ? 5.602 -2.796 10.602 1.00 93.75 178 GLY A CA 1
ATOM 1388 C C . GLY A 1 178 ? 4.312 -2.540 9.819 1.00 93.75 178 GLY A C 1
ATOM 1389 O O . GLY A 1 178 ? 3.369 -1.977 10.371 1.00 93.75 178 GLY A O 1
ATOM 1390 N N . ARG A 1 179 ? 4.246 -2.915 8.535 1.00 96.88 179 ARG A N 1
ATOM 1391 C CA . ARG A 1 179 ? 3.026 -2.797 7.724 1.00 96.88 179 ARG A CA 1
ATOM 1392 C C . ARG A 1 179 ? 2.185 -4.050 7.880 1.00 96.88 179 ARG A C 1
ATOM 1394 O O . ARG A 1 179 ? 2.708 -5.160 7.885 1.00 96.88 179 ARG A O 1
ATOM 1401 N N . THR A 1 180 ? 0.874 -3.880 7.932 1.00 97.94 180 THR A N 1
ATOM 1402 C CA . THR A 1 180 ? -0.062 -5.002 7.904 1.00 97.94 180 THR A CA 1
ATOM 1403 C C . THR A 1 180 ? -0.204 -5.512 6.475 1.00 97.94 180 THR A C 1
ATOM 1405 O O . THR A 1 180 ? -0.695 -4.794 5.604 1.00 97.94 180 THR A O 1
ATOM 1408 N N . ILE A 1 181 ? 0.206 -6.753 6.223 1.00 97.75 181 ILE A N 1
ATOM 1409 C CA . ILE A 1 181 ? -0.063 -7.440 4.960 1.00 97.75 181 ILE A CA 1
ATOM 1410 C C . ILE A 1 181 ? -1.497 -7.958 5.009 1.00 97.75 181 ILE A C 1
ATOM 1412 O O . ILE A 1 181 ? -1.850 -8.737 5.895 1.00 97.75 181 ILE A O 1
ATOM 1416 N N . ALA A 1 182 ? -2.330 -7.547 4.055 1.00 97.62 182 ALA A N 1
ATOM 1417 C CA . ALA A 1 182 ? -3.745 -7.897 4.051 1.00 97.62 182 ALA A CA 1
ATOM 1418 C C . ALA A 1 182 ? -4.278 -8.223 2.653 1.00 97.62 182 ALA A C 1
ATOM 1420 O O . ALA A 1 182 ? -3.791 -7.726 1.634 1.00 97.62 182 ALA A O 1
ATOM 1421 N N . ARG A 1 183 ? -5.333 -9.043 2.620 1.00 97.31 183 ARG A N 1
ATOM 1422 C CA . ARG A 1 183 ? -6.186 -9.216 1.440 1.00 97.31 183 ARG A CA 1
ATOM 1423 C C . ARG A 1 183 ? -7.367 -8.266 1.563 1.00 97.31 183 ARG A C 1
ATOM 1425 O O . ARG A 1 183 ? -8.145 -8.390 2.507 1.00 97.31 183 ARG A O 1
ATOM 1432 N N . CYS A 1 184 ? -7.481 -7.320 0.638 1.00 98.00 184 CYS A N 1
ATOM 1433 C CA . CYS A 1 184 ? -8.471 -6.253 0.717 1.00 98.00 184 CYS A CA 1
ATOM 1434 C C . CYS A 1 184 ? -9.455 -6.294 -0.449 1.00 98.00 184 CYS A C 1
ATOM 1436 O O . CYS A 1 184 ? -9.072 -6.581 -1.583 1.00 98.00 184 CYS A O 1
ATOM 1438 N N . THR A 1 185 ? -10.710 -5.966 -0.158 1.00 97.75 185 THR A N 1
ATOM 1439 C CA . THR A 1 185 ? -11.823 -5.991 -1.105 1.00 97.75 185 THR A CA 1
ATOM 1440 C C . THR A 1 185 ? -12.669 -4.725 -1.024 1.00 97.75 185 THR A C 1
ATOM 1442 O O . THR A 1 185 ? -12.888 -4.194 0.070 1.00 97.75 185 THR A O 1
ATOM 1445 N N . VAL A 1 186 ? -13.215 -4.303 -2.164 1.00 97.19 186 VAL A N 1
ATOM 1446 C CA . VAL A 1 186 ? -14.246 -3.259 -2.281 1.00 97.19 186 VAL A CA 1
ATOM 1447 C C . VAL A 1 186 ? -15.388 -3.816 -3.117 1.00 97.19 186 VAL A C 1
ATOM 1449 O O . VAL A 1 186 ? -15.158 -4.202 -4.256 1.00 97.19 186 VAL A O 1
ATOM 1452 N N . LYS A 1 187 ? -16.611 -3.868 -2.567 1.00 93.56 187 LYS A N 1
ATOM 1453 C CA . LYS A 1 187 ? -17.784 -4.465 -3.249 1.00 93.56 187 LYS A CA 1
ATOM 1454 C C . LYS A 1 187 ? -17.453 -5.835 -3.878 1.00 93.56 187 LYS A C 1
ATOM 1456 O O . LYS A 1 187 ? -17.688 -6.049 -5.060 1.00 93.56 187 LYS A O 1
ATOM 1461 N N . ASP A 1 188 ? -16.808 -6.700 -3.095 1.00 91.38 188 ASP A N 1
ATOM 1462 C CA . ASP A 1 188 ? -16.344 -8.044 -3.485 1.00 91.38 188 ASP A CA 1
ATOM 1463 C C . ASP A 1 188 ? -15.239 -8.113 -4.559 1.00 91.38 188 ASP A C 1
ATOM 1465 O O . ASP A 1 188 ? -14.757 -9.198 -4.885 1.00 91.38 188 ASP A O 1
ATOM 1469 N N . ILE A 1 189 ? -14.746 -6.973 -5.049 1.00 96.12 189 ILE A N 1
ATOM 1470 C CA . ILE A 1 189 ? -13.581 -6.910 -5.936 1.00 96.12 189 ILE A CA 1
ATOM 1471 C C . ILE A 1 189 ? -12.311 -6.960 -5.092 1.00 96.12 189 ILE A C 1
ATOM 1473 O O . ILE A 1 189 ? -12.078 -6.086 -4.256 1.00 96.12 189 ILE A O 1
ATOM 1477 N N . ASP A 1 190 ? -11.467 -7.962 -5.333 1.00 97.81 190 ASP A N 1
ATOM 1478 C CA . ASP A 1 190 ? -10.142 -8.068 -4.727 1.00 97.81 190 ASP A CA 1
ATOM 1479 C C . ASP A 1 190 ? -9.182 -7.032 -5.320 1.00 97.81 190 ASP A C 1
ATOM 1481 O O . ASP A 1 190 ? -8.892 -7.047 -6.518 1.00 97.81 190 ASP A O 1
ATOM 1485 N N . LEU A 1 191 ? -8.657 -6.152 -4.466 1.00 98.31 191 LEU A N 1
ATOM 1486 C CA . LEU A 1 191 ? -7.785 -5.059 -4.892 1.00 98.31 191 LEU A CA 1
ATOM 1487 C C . LEU A 1 191 ? -6.463 -5.563 -5.473 1.00 98.31 191 LEU A C 1
ATOM 1489 O O . LEU A 1 191 ? -5.988 -5.021 -6.462 1.00 98.31 191 LEU A O 1
ATOM 1493 N N . SER A 1 192 ? -5.878 -6.619 -4.905 1.00 98.44 192 SER A N 1
ATOM 1494 C CA . SER A 1 192 ? -4.601 -7.154 -5.395 1.00 98.44 192 SER A CA 1
ATOM 1495 C C . SER A 1 192 ? -4.772 -7.749 -6.793 1.00 98.44 192 SER A C 1
ATOM 1497 O O . SER A 1 192 ? -3.952 -7.527 -7.683 1.00 98.44 192 SER A O 1
ATOM 1499 N N . CYS A 1 193 ? -5.881 -8.452 -7.014 1.00 98.38 193 CYS A N 1
ATOM 1500 C CA . CYS A 1 193 ? -6.228 -8.998 -8.319 1.00 98.38 193 CYS A CA 1
ATOM 1501 C C . CYS A 1 193 ? -6.582 -7.923 -9.340 1.00 98.38 193 CYS A C 1
ATOM 1503 O O . CYS A 1 193 ? -6.123 -8.010 -10.476 1.00 98.38 193 CYS A O 1
ATOM 1505 N N . ALA A 1 194 ? -7.324 -6.892 -8.936 1.00 98.31 194 ALA A N 1
ATOM 1506 C CA . ALA A 1 194 ? -7.628 -5.758 -9.797 1.00 98.31 194 ALA A CA 1
ATOM 1507 C C . ALA A 1 194 ? -6.350 -5.035 -10.252 1.00 98.31 194 ALA A C 1
ATOM 1509 O O . ALA A 1 194 ? -6.206 -4.779 -11.443 1.00 98.31 194 ALA A O 1
ATOM 1510 N N . MET A 1 195 ? -5.386 -4.804 -9.348 1.00 98.62 195 MET A N 1
ATOM 1511 C CA . MET A 1 195 ? -4.091 -4.193 -9.688 1.00 98.62 195 MET A CA 1
ATOM 1512 C C . MET A 1 195 ? -3.268 -5.037 -10.675 1.00 98.62 195 MET A C 1
ATOM 1514 O O . MET A 1 195 ? -2.592 -4.484 -11.543 1.00 98.62 195 MET A O 1
ATOM 1518 N N . ILE A 1 196 ? -3.310 -6.373 -10.565 1.00 98.19 196 ILE A N 1
ATOM 1519 C CA . ILE A 1 196 ? -2.655 -7.267 -11.537 1.00 98.19 196 ILE A CA 1
ATOM 1520 C C . ILE A 1 196 ? -3.372 -7.203 -12.889 1.00 98.19 196 ILE A C 1
ATOM 1522 O O . ILE A 1 196 ? -2.718 -7.086 -13.923 1.00 98.19 196 ILE A O 1
ATOM 1526 N N . ALA A 1 197 ? -4.704 -7.302 -12.889 1.00 98.06 197 ALA A N 1
ATOM 1527 C CA . ALA A 1 197 ? -5.510 -7.373 -14.106 1.00 98.06 197 ALA A CA 1
ATOM 1528 C C . ALA A 1 197 ? -5.379 -6.111 -14.971 1.00 98.06 197 ALA A C 1
ATOM 1530 O O . ALA A 1 197 ? -5.384 -6.202 -16.195 1.00 98.06 197 ALA A O 1
ATOM 1531 N N . SER A 1 198 ? -5.209 -4.947 -14.343 1.00 97.88 198 SER A N 1
ATOM 1532 C CA . SER A 1 198 ? -4.991 -3.669 -15.024 1.00 97.88 198 SER A CA 1
ATOM 1533 C C . SER A 1 198 ? -3.528 -3.384 -15.383 1.00 97.88 198 SER A C 1
ATOM 1535 O O . SER A 1 198 ? -3.239 -2.360 -15.995 1.00 97.88 198 SER A O 1
ATOM 1537 N N . GLY A 1 199 ? -2.590 -4.273 -15.035 1.00 98.00 199 GLY A N 1
ATOM 1538 C CA . GLY A 1 199 ? -1.165 -4.102 -15.339 1.00 98.00 199 GLY A CA 1
ATOM 1539 C C . GLY A 1 199 ? -0.438 -3.091 -14.445 1.00 98.00 199 GLY A C 1
ATOM 1540 O O . GLY A 1 199 ? 0.690 -2.709 -14.751 1.00 98.00 199 GLY A O 1
ATOM 1541 N N . HIS A 1 200 ? -1.048 -2.674 -13.333 1.00 98.50 200 HIS A N 1
ATOM 1542 C CA . HIS A 1 200 ? -0.456 -1.732 -12.380 1.00 98.50 200 HIS A CA 1
ATOM 1543 C C . HIS A 1 200 ? 0.363 -2.403 -11.265 1.00 98.50 200 HIS A C 1
ATOM 1545 O O . HIS A 1 200 ? 1.054 -1.715 -10.514 1.00 98.50 200 HIS A O 1
ATOM 1551 N N . ALA A 1 201 ? 0.327 -3.733 -11.163 1.00 98.31 201 ALA A N 1
ATOM 1552 C CA . ALA A 1 201 ? 1.160 -4.502 -10.246 1.00 98.31 201 ALA A CA 1
ATOM 1553 C C . ALA A 1 201 ? 1.567 -5.860 -10.832 1.00 98.31 201 ALA A C 1
ATOM 1555 O O . ALA A 1 201 ? 0.923 -6.403 -11.730 1.00 98.31 201 ALA A O 1
ATOM 1556 N N . VAL A 1 202 ? 2.635 -6.440 -10.285 1.00 97.38 202 VAL A N 1
ATOM 1557 C CA . VAL A 1 202 ? 3.098 -7.795 -10.612 1.00 97.38 202 VAL A CA 1
ATOM 1558 C C . VAL A 1 202 ? 2.917 -8.725 -9.420 1.00 97.38 202 VAL A C 1
ATOM 1560 O O . VAL A 1 202 ? 2.990 -8.297 -8.271 1.00 97.38 202 VAL A O 1
ATOM 1563 N N . ARG A 1 203 ? 2.733 -10.024 -9.677 1.00 97.31 203 ARG A N 1
ATOM 1564 C CA . ARG A 1 203 ? 2.691 -11.033 -8.608 1.00 97.31 203 ARG A CA 1
ATOM 1565 C C . ARG A 1 203 ? 4.049 -11.122 -7.903 1.00 97.31 203 ARG A C 1
ATOM 1567 O O . ARG A 1 203 ? 5.070 -11.332 -8.562 1.00 97.31 203 ARG A O 1
ATOM 1574 N N . ARG A 1 204 ? 4.070 -10.996 -6.572 1.00 95.06 204 ARG A N 1
ATOM 1575 C CA . ARG A 1 204 ? 5.290 -11.081 -5.746 1.00 95.06 204 ARG A CA 1
ATOM 1576 C C . ARG A 1 204 ? 4.966 -11.508 -4.308 1.00 95.06 204 ARG A C 1
ATOM 1578 O O . ARG A 1 204 ? 3.852 -11.329 -3.839 1.00 95.06 204 ARG A O 1
ATOM 1585 N N . TYR A 1 205 ? 5.971 -12.028 -3.601 1.00 92.31 205 TYR A N 1
ATOM 1586 C CA . TYR A 1 205 ? 5.976 -12.367 -2.165 1.00 92.31 205 TYR A CA 1
ATOM 1587 C C . TYR A 1 205 ? 5.129 -13.570 -1.744 1.00 92.31 205 TYR A C 1
ATOM 1589 O O . TYR A 1 205 ? 5.633 -14.422 -1.018 1.00 92.31 205 TYR A O 1
ATOM 1597 N N . SER A 1 206 ? 3.889 -13.691 -2.213 1.00 92.44 206 SER A N 1
ATOM 1598 C CA . SER A 1 206 ? 2.995 -14.794 -1.852 1.00 92.44 206 SER A CA 1
ATOM 1599 C C . SER A 1 206 ? 2.177 -15.286 -3.048 1.00 92.44 206 SER A C 1
ATOM 1601 O O . SER A 1 206 ? 2.072 -14.627 -4.084 1.00 92.44 206 SER A O 1
ATOM 1603 N N . ARG A 1 207 ? 1.615 -16.495 -2.927 1.00 93.06 207 ARG A N 1
ATOM 1604 C CA . ARG A 1 207 ? 0.678 -17.023 -3.924 1.00 93.06 207 ARG A CA 1
ATOM 1605 C C . ARG A 1 207 ? -0.667 -16.326 -3.755 1.00 93.06 207 ARG A C 1
ATOM 1607 O O . ARG A 1 207 ? -1.278 -16.426 -2.695 1.00 93.06 207 ARG A O 1
ATOM 1614 N N . ILE A 1 208 ? -1.139 -15.689 -4.821 1.00 93.25 208 ILE A N 1
ATOM 1615 C CA . ILE A 1 208 ? -2.476 -15.107 -4.896 1.00 93.25 208 ILE A CA 1
ATOM 1616 C C . ILE A 1 208 ? -3.280 -15.778 -6.007 1.00 93.25 208 ILE A C 1
ATOM 1618 O O . ILE A 1 208 ? -2.797 -15.935 -7.129 1.00 93.25 208 ILE A O 1
ATOM 1622 N N . SER A 1 209 ? -4.507 -16.178 -5.670 1.00 93.62 209 SER A N 1
ATOM 1623 C CA . SER A 1 209 ? -5.495 -16.657 -6.635 1.00 93.62 209 SER A CA 1
ATOM 1624 C C . SER A 1 209 ? -6.438 -15.515 -6.971 1.00 93.62 209 SER A C 1
ATOM 1626 O O . SER A 1 209 ? -7.083 -14.965 -6.069 1.00 93.62 209 SER A O 1
ATOM 1628 N N . CYS A 1 210 ? -6.491 -15.187 -8.256 1.00 92.00 210 CYS A N 1
ATOM 1629 C CA . CYS A 1 210 ? -7.403 -14.206 -8.818 1.00 92.00 210 CYS A CA 1
ATOM 1630 C C . CYS A 1 210 ? -8.427 -14.940 -9.680 1.00 92.00 210 CYS A C 1
ATOM 1632 O O . CYS A 1 210 ? -7.998 -15.814 -10.439 1.00 92.00 210 CYS A O 1
ATOM 1634 N N . PRO A 1 211 ? -9.726 -14.658 -9.495 1.00 75.44 211 PRO A N 1
ATOM 1635 C CA . PRO A 1 211 ? -10.774 -15.204 -10.346 1.00 75.44 211 PRO A CA 1
ATOM 1636 C C . PRO A 1 211 ? -10.654 -14.694 -11.786 1.00 75.44 211 PRO A C 1
ATOM 1638 O O . PRO A 1 211 ? -10.001 -13.642 -11.995 1.00 75.44 211 PRO A O 1
#

Solvent-accessible surface area (backbone atoms only — not comparable to full-atom values): 13033 Å² total; per-residue (Å²): 138,83,88,90,81,82,84,64,76,63,63,63,55,56,60,57,53,59,58,57,57,60,52,53,77,72,61,70,86,78,80,83,85,77,93,71,67,80,72,63,61,60,65,55,58,72,70,58,62,70,67,62,64,72,70,67,79,74,75,79,74,80,74,80,86,48,75,67,60,55,52,52,53,52,51,51,52,51,52,54,56,56,58,63,71,69,58,76,75,75,77,73,81,77,90,74,81,76,91,72,85,82,83,53,56,74,46,76,36,69,54,57,53,66,72,26,31,44,34,33,33,45,91,89,41,47,36,30,44,46,26,44,43,23,13,56,41,90,88,66,60,53,89,93,59,89,67,50,82,72,61,21,66,61,17,22,52,50,46,49,60,64,41,70,44,62,37,43,29,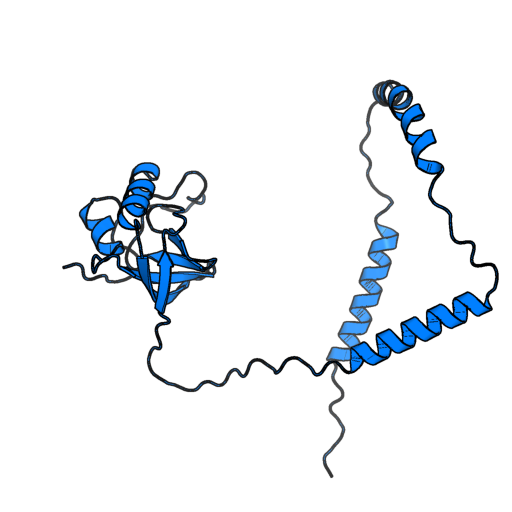40,37,75,51,69,47,99,87,73,31,35,30,19,56,38,30,35,94,86,42,46,51,51,45,50,33,40,75,74,68,36,26,44,82,32,103,47,93,68,91,64,135

pLDDT: mean 76.25, std 21.53, range [37.81, 98.69]

Nearest PDB structures (foldseek):
  7knx-assembly4_D  TM=8.033E-01  e=1.270E-04  Homo sapiens
  7knx-assembly1_A  TM=8.032E-01  e=1.963E-04  Homo sapiens
  3bdl-assembly1_A  TM=7.360E-01  e=5.654E-05  Homo sapiens
  6eek-assembly1_A  TM=7.288E-01  e=5.652E-03  Staphylococcus aureus
  4q5y-assembly1_A  TM=5.918E-01  e=1.269E-01  Drosophila melanogaster

Sequence (211 aa):
MPDFTVFDKTILVTIASAAAAFLIVLGVGLTLVKNKSRTELKRQKTRGGKEWQNARQKIRFFRFKNAREILIIFSL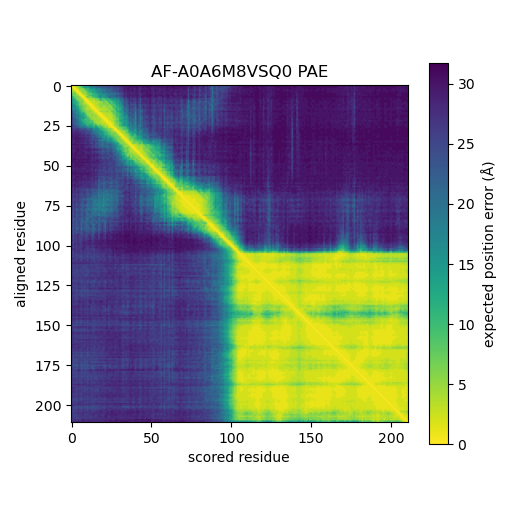LALIALGKFLEPSPPAADTHSAKDGKSSSTIFCHSPYIIDGDTFDCIGTRIRLTGIDAPEMPDHCRAGRRCTKGDPFAAKDHLKTLTTGWVKCHAIEIDHYGRTIARCTVKDIDLSCAMIASGHAVRRYSRISCP

Mean predicted aligned error: 19.16 Å

Radius of gyration: 30.33 Å; Cα contacts (8 Å, |Δi|>4): 239; chains: 1; bounding box: 54×69×71 Å

Foldseek 3Di:
DDDDPCDDPVVVVVVVVVVVVVVVVVPPPDDDDDDDDPVVVVVVCVPPPPPVVVVPPPPPPPPPPDPVVVVVVVVVVVVVVVVVVPPPDDPDPPPDDDDDPDPFDKAKAAQWAFQWLAWTHGPNAIEGEPQKFFAHPPPPQDPPDDHDDDDGVVSRVQLSVQRHTMKIWGFDDADPVRHTHTFIDDPNDTSRLSCVVVVRIDGDDDDDDDD